Protein AF-A0A4Y8WPI9-F1 (afdb_monomer)

Sequence (288 aa):
MRRSRYISVLCLVLTIGLASCGTSMRSISTVGSGQLTQRQFIQAYKAMTEYPIINAKGAISLYVDYGEKELNLSGIGMRWYLERDKGFEVSVRPLSFMEAGRLSVAQDEVLLVDRMNQMYYHQRGVRRNLGSLVSFVGLDLKMVESAIQHRPFGFVESGASALERMRFTRTEGGYTFKDELRPGGNSITHHFDAGLNLVSTSVVIPGKGEALMTYSDFVTVGERKGMRPIPSTIQMEVKSTGASAKHAMIHFSLERIDTTKAQEVSTTPPSGYNNVTLEDIINILSKL

Solvent-accessible surface area (backbone atoms only — not comparable to full-atom values): 16176 Å² total; per-residue (Å²): 143,87,74,70,70,61,59,60,52,54,56,55,54,55,57,65,65,66,67,76,77,67,81,76,78,69,77,72,80,71,70,61,95,64,84,65,51,67,68,55,45,49,52,56,55,68,65,36,42,71,70,60,30,43,32,26,36,36,28,38,27,40,40,36,38,70,76,88,50,74,48,79,47,73,68,37,28,31,40,40,40,37,35,66,100,52,33,34,34,44,34,39,17,82,45,96,91,45,68,45,30,36,43,24,38,37,87,50,28,42,25,40,37,34,57,79,77,39,32,30,34,77,45,72,50,49,82,78,50,83,68,80,85,44,59,75,46,66,48,52,69,68,54,52,52,26,53,77,63,73,36,54,61,48,101,87,41,59,37,75,66,22,59,73,80,26,52,69,46,81,51,98,68,25,39,36,38,37,43,62,85,41,96,90,43,45,31,36,38,40,35,26,37,72,86,66,46,69,36,33,39,38,39,38,28,76,86,40,20,37,34,42,36,40,40,39,69,69,42,72,86,74,91,66,82,57,54,51,60,44,58,29,29,42,35,41,38,38,37,37,52,66,98,81,38,34,40,39,36,40,36,40,42,53,34,83,71,42,62,78,79,85,77,84,75,67,72,71,81,69,87,94,42,45,81,50,54,73,64,56,52,52,59,52,64,74,68,111

Foldseek 3Di:
DPPPVVVVVVVVVVVVVVVPPDPPPPPFDQPDPPDDDLVRLLVLQVLFDEQQKKKFKWFKWKWKDQPVDIDTDGGFIWIKIDGPPFWIKIFGPNDPVDTQWMWIDGDQKIWIAGPVQLEIAIDHNQ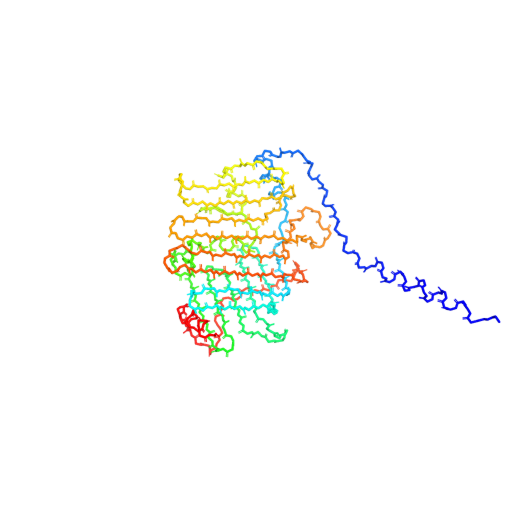VVVLDADCPQQRDGPVNVRLLVVQWDDDPPGIHSVRQVPFDWDADPFGIKTKDAPDVVAWIKIWDAGSVSRGAKIKTHGPQFWIKIKGFDDWDDDDDDPSHHTDGQKIKIWIWTDDPRIMIMMMIHGTHPMDSPDDDDRDSDRDPPGHHDGPVVVVVVSRVD

Mean predicted aligned error: 9.77 Å

Structure (mmCIF, N/CA/C/O backbone):
data_AF-A0A4Y8WPI9-F1
#
_entry.id   AF-A0A4Y8WPI9-F1
#
loop_
_atom_site.group_PDB
_atom_site.id
_atom_site.type_symbol
_atom_site.label_atom_id
_atom_site.label_alt_id
_atom_site.label_comp_id
_atom_site.label_asym_id
_atom_site.label_entity_id
_atom_site.label_seq_id
_atom_site.pdbx_PDB_ins_code
_atom_site.Cartn_x
_atom_site.Cartn_y
_atom_site.Cartn_z
_atom_site.occupancy
_atom_site.B_iso_or_equiv
_atom_site.auth_seq_id
_atom_site.auth_comp_id
_atom_site.auth_asym_id
_atom_site.auth_atom_id
_atom_site.pdbx_PDB_model_num
ATOM 1 N N . MET A 1 1 ? 54.909 -19.978 34.709 1.00 49.06 1 MET A N 1
ATOM 2 C CA . MET A 1 1 ? 54.500 -19.817 33.290 1.00 49.06 1 MET A CA 1
ATOM 3 C C . MET A 1 1 ? 53.452 -20.863 32.897 1.00 49.06 1 MET A C 1
ATOM 5 O O . MET A 1 1 ? 53.835 -21.938 32.467 1.00 49.06 1 MET A O 1
ATOM 9 N N . ARG A 1 2 ? 52.143 -20.614 33.075 1.00 45.47 2 ARG A N 1
ATOM 10 C CA . ARG A 1 2 ? 51.074 -21.481 32.502 1.00 45.47 2 ARG A CA 1
ATOM 11 C C . ARG A 1 2 ? 49.647 -20.890 32.527 1.00 45.47 2 ARG A C 1
ATOM 13 O O . ARG A 1 2 ? 48.694 -21.618 32.295 1.00 45.47 2 ARG A O 1
ATOM 20 N N . ARG A 1 3 ? 49.481 -19.581 32.777 1.00 40.88 3 ARG A N 1
ATOM 21 C CA . ARG A 1 3 ? 48.163 -18.900 32.789 1.00 40.88 3 ARG A CA 1
ATOM 22 C C . ARG A 1 3 ? 47.926 -17.925 31.622 1.00 40.88 3 ARG A C 1
ATOM 24 O O . ARG A 1 3 ? 46.808 -17.472 31.438 1.00 40.88 3 ARG A O 1
ATOM 31 N N . SER A 1 4 ? 48.936 -17.660 30.788 1.00 43.00 4 SER A N 1
ATOM 32 C CA . SER A 1 4 ? 48.848 -16.680 29.687 1.00 43.00 4 SER A CA 1
ATOM 33 C C . SER A 1 4 ? 48.276 -17.245 28.372 1.00 43.00 4 SER A C 1
ATOM 35 O O . SER A 1 4 ? 47.826 -16.475 27.533 1.00 43.00 4 SER A O 1
ATOM 37 N N . ARG A 1 5 ? 48.207 -18.575 28.194 1.00 41.72 5 ARG A N 1
ATOM 38 C CA . ARG A 1 5 ? 47.734 -19.181 26.931 1.00 41.72 5 ARG A CA 1
ATOM 39 C C . ARG A 1 5 ? 46.209 -19.287 26.794 1.00 41.72 5 ARG A C 1
ATOM 41 O O . ARG A 1 5 ? 45.729 -19.374 25.674 1.00 41.72 5 ARG A O 1
ATOM 48 N N . TYR A 1 6 ? 45.449 -19.229 27.889 1.00 43.19 6 TYR A N 1
ATOM 49 C CA . TYR A 1 6 ? 43.980 -19.319 27.829 1.00 43.19 6 TYR A CA 1
ATOM 50 C C . TYR A 1 6 ? 43.310 -17.969 27.539 1.00 43.19 6 TYR A C 1
ATOM 52 O O . TYR A 1 6 ? 42.258 -17.934 26.909 1.00 43.19 6 TYR A O 1
ATOM 60 N N . ILE A 1 7 ? 43.951 -16.857 27.915 1.00 46.34 7 ILE A N 1
ATOM 61 C CA . ILE A 1 7 ? 43.431 -15.503 27.665 1.00 46.34 7 ILE A CA 1
ATOM 62 C C . ILE A 1 7 ? 43.556 -15.137 26.175 1.00 46.34 7 ILE A C 1
ATOM 64 O O . ILE A 1 7 ? 42.630 -14.564 25.610 1.00 46.34 7 ILE A O 1
ATOM 68 N N . SER A 1 8 ? 44.631 -15.555 25.492 1.00 42.94 8 SER A N 1
ATOM 69 C CA . SER A 1 8 ? 44.779 -15.297 24.049 1.00 42.94 8 SER A CA 1
ATOM 70 C C . SER A 1 8 ? 43.842 -16.127 23.164 1.00 42.94 8 SER A C 1
ATOM 72 O O . SER A 1 8 ? 43.461 -15.654 22.099 1.00 42.94 8 SER A O 1
ATOM 74 N N . VAL A 1 9 ? 43.429 -17.328 23.591 1.00 49.00 9 VAL A N 1
ATOM 75 C CA . VAL A 1 9 ? 42.458 -18.143 22.833 1.00 49.00 9 VAL A CA 1
ATOM 76 C C . VAL A 1 9 ? 41.031 -17.620 23.032 1.00 49.00 9 VAL A C 1
ATOM 78 O O . VAL A 1 9 ? 40.260 -17.579 22.077 1.00 49.00 9 VAL A O 1
ATOM 81 N N . LEU A 1 10 ? 40.694 -17.131 24.233 1.00 44.16 10 LEU A N 1
ATOM 82 C CA . LEU A 1 10 ? 39.377 -16.552 24.520 1.00 44.16 10 LEU A CA 1
ATOM 83 C C . LEU A 1 10 ? 39.130 -15.246 23.736 1.00 44.16 10 LEU A C 1
ATOM 85 O O . LEU A 1 10 ? 38.038 -15.051 23.208 1.00 44.16 10 LEU A O 1
ATOM 89 N N . CYS A 1 11 ? 40.151 -14.394 23.577 1.00 47.34 11 CYS A N 1
ATOM 90 C CA . CYS A 1 11 ? 40.046 -13.179 22.759 1.00 47.34 11 CYS A CA 1
ATOM 91 C C . CYS A 1 11 ? 39.943 -13.462 21.249 1.00 47.34 11 CYS A C 1
ATOM 93 O O . CYS A 1 11 ? 39.308 -12.689 20.540 1.00 47.34 11 CYS A O 1
ATOM 95 N N . LEU A 1 12 ? 40.517 -14.566 20.752 1.00 44.22 12 LEU A N 1
ATOM 96 C CA . LEU A 1 12 ? 40.435 -14.942 19.334 1.00 44.22 12 LEU A CA 1
ATOM 97 C C . LEU A 1 12 ? 39.058 -15.530 18.963 1.00 44.22 12 LEU A C 1
ATOM 99 O O . LEU A 1 12 ? 38.574 -15.330 17.855 1.00 44.22 12 LEU A O 1
ATOM 103 N N . VAL A 1 13 ? 38.393 -16.223 19.893 1.00 49.84 13 VAL A N 1
ATOM 104 C CA . VAL A 1 13 ? 37.029 -16.746 19.679 1.00 49.84 13 VAL A CA 1
ATOM 105 C C . VAL A 1 13 ? 35.985 -15.621 19.741 1.00 49.84 13 VAL A C 1
ATOM 107 O O . VAL A 1 13 ? 35.016 -15.639 18.983 1.00 49.84 13 VAL A O 1
ATOM 110 N N . LEU A 1 14 ? 36.209 -14.591 20.568 1.00 40.69 14 LEU A N 1
ATOM 111 C CA . LEU A 1 14 ? 35.324 -13.421 20.648 1.00 40.69 14 LEU A CA 1
ATOM 112 C C . LEU A 1 14 ? 35.401 -12.499 19.419 1.00 40.69 14 LEU A C 1
ATOM 114 O O . LEU A 1 14 ? 34.397 -11.878 19.077 1.00 40.69 14 LEU A O 1
ATOM 118 N N . THR A 1 15 ? 36.532 -12.439 18.708 1.00 46.03 15 THR A N 1
ATOM 119 C CA . THR A 1 15 ? 36.626 -11.667 17.453 1.00 46.03 15 THR A CA 1
ATOM 120 C C . THR A 1 15 ? 35.998 -12.393 16.261 1.00 46.03 15 THR A C 1
ATOM 122 O O . THR A 1 15 ? 35.460 -11.737 15.371 1.00 46.03 15 THR A O 1
ATOM 125 N N . ILE A 1 16 ? 35.963 -13.730 16.265 1.00 46.97 16 ILE A N 1
ATOM 126 C CA . ILE A 1 16 ? 35.280 -14.524 15.226 1.00 46.97 16 ILE A CA 1
ATOM 127 C C . ILE A 1 16 ? 33.746 -14.514 15.429 1.00 46.97 16 ILE A C 1
ATOM 129 O O . ILE A 1 16 ? 32.998 -14.610 14.459 1.00 46.97 16 ILE A O 1
ATOM 133 N N . GLY A 1 17 ? 33.259 -14.296 16.658 1.00 40.12 17 GLY A N 1
ATOM 134 C CA . GLY A 1 17 ? 31.825 -14.169 16.969 1.00 40.12 17 GLY A CA 1
ATOM 135 C C . GLY A 1 17 ? 31.179 -12.814 16.635 1.00 40.12 17 GLY A C 1
ATOM 136 O O . GLY A 1 17 ? 29.958 -12.739 16.540 1.00 40.12 17 GLY A O 1
ATOM 137 N N . LEU A 1 18 ? 31.966 -11.751 16.423 1.00 41.09 18 LEU A N 1
ATOM 138 C CA . LEU A 1 18 ? 31.461 -10.398 16.118 1.00 41.09 18 LEU A CA 1
ATOM 139 C C . LEU A 1 18 ? 31.610 -9.997 14.639 1.00 41.09 18 LEU A C 1
ATOM 141 O O . LEU A 1 18 ? 31.131 -8.940 14.239 1.00 41.09 18 LEU A O 1
ATOM 145 N N . ALA A 1 19 ? 32.199 -10.859 13.805 1.00 36.31 19 ALA A N 1
ATOM 146 C CA . ALA A 1 19 ? 32.249 -10.679 12.351 1.00 36.31 19 ALA A CA 1
ATOM 147 C C . ALA A 1 19 ? 31.013 -11.245 11.612 1.00 36.31 19 ALA A C 1
ATOM 149 O O . ALA A 1 19 ? 30.927 -11.138 10.391 1.00 36.31 19 ALA A O 1
ATOM 150 N N . SER A 1 20 ? 30.035 -11.814 12.330 1.00 35.53 20 SER A N 1
ATOM 151 C CA . SER A 1 20 ? 28.796 -12.371 11.762 1.00 35.53 20 SER A CA 1
ATOM 152 C C . SER A 1 20 ? 27.550 -11.591 12.200 1.00 35.53 20 SER A C 1
ATOM 154 O O . SER A 1 20 ? 26.580 -12.159 12.687 1.00 35.53 20 SER A O 1
ATOM 156 N N . CYS A 1 21 ? 27.579 -10.273 12.023 1.00 38.00 21 CYS A N 1
ATOM 157 C CA . CYS A 1 21 ? 26.379 -9.446 11.860 1.00 38.00 21 CYS A CA 1
ATOM 158 C C . CYS A 1 21 ? 26.709 -8.247 10.957 1.00 38.00 21 CYS A C 1
ATOM 160 O O . CYS A 1 21 ? 26.374 -7.103 11.235 1.00 38.00 21 CYS A O 1
ATOM 162 N N . GLY A 1 22 ? 27.436 -8.513 9.871 1.00 30.62 22 GLY A N 1
ATOM 163 C CA . GLY A 1 22 ? 27.452 -7.632 8.716 1.00 30.62 22 GLY A CA 1
ATOM 164 C C . GLY A 1 22 ? 26.318 -8.077 7.813 1.00 30.62 22 GLY A C 1
ATOM 165 O O . GLY A 1 22 ? 26.441 -9.097 7.137 1.00 30.62 22 GLY A O 1
ATOM 166 N N . THR A 1 23 ? 25.205 -7.350 7.822 1.00 39.12 23 THR A N 1
ATOM 167 C CA . THR A 1 23 ? 24.189 -7.438 6.778 1.00 39.12 23 THR A CA 1
ATOM 168 C C . THR A 1 23 ? 24.914 -7.197 5.463 1.00 39.12 23 THR A C 1
ATOM 170 O O . THR A 1 23 ? 25.250 -6.064 5.122 1.00 39.12 23 THR A O 1
ATOM 173 N N . SER A 1 24 ? 25.252 -8.267 4.744 1.00 31.62 24 SER A N 1
ATOM 174 C CA . SER A 1 24 ? 25.774 -8.128 3.400 1.00 31.62 24 SER A CA 1
ATOM 175 C C . SER A 1 24 ? 24.625 -7.568 2.572 1.00 31.62 24 SER A C 1
ATOM 177 O O . SER A 1 24 ? 23.752 -8.318 2.131 1.00 31.62 24 SER A O 1
ATOM 179 N N . MET A 1 25 ? 24.612 -6.253 2.358 1.00 42.59 25 MET A N 1
ATOM 180 C CA . MET A 1 25 ? 24.023 -5.696 1.152 1.00 42.59 25 MET A CA 1
ATOM 181 C C . MET A 1 25 ? 24.825 -6.290 -0.001 1.00 42.59 25 MET A C 1
ATOM 183 O O . MET A 1 25 ? 25.841 -5.750 -0.433 1.00 42.59 25 MET A O 1
ATOM 187 N N . ARG A 1 26 ? 24.427 -7.489 -0.438 1.00 29.06 26 ARG A N 1
ATOM 188 C CA . ARG A 1 26 ? 24.873 -8.028 -1.712 1.00 29.06 26 ARG A CA 1
ATOM 189 C C . ARG A 1 26 ? 24.361 -7.042 -2.744 1.00 29.06 26 ARG A C 1
ATOM 191 O O . ARG A 1 26 ? 23.152 -6.915 -2.926 1.00 29.06 26 ARG A O 1
ATOM 198 N N . SER A 1 27 ? 25.291 -6.334 -3.374 1.00 28.91 27 SER A N 1
ATOM 199 C CA . SER A 1 27 ? 25.018 -5.605 -4.596 1.00 28.91 27 SER A CA 1
ATOM 200 C C . SER A 1 27 ? 24.322 -6.570 -5.548 1.00 28.91 27 SER A C 1
ATOM 202 O O . SER A 1 27 ? 24.848 -7.624 -5.919 1.00 28.91 27 SER A O 1
ATOM 204 N N . ILE A 1 28 ? 23.074 -6.242 -5.868 1.00 40.31 28 ILE A N 1
ATOM 205 C CA . ILE A 1 28 ? 22.348 -6.905 -6.936 1.00 40.31 28 ILE A CA 1
ATOM 206 C C . ILE A 1 28 ? 23.219 -6.744 -8.175 1.00 40.31 28 ILE A C 1
ATOM 208 O O . ILE A 1 28 ? 23.686 -5.646 -8.483 1.00 40.31 28 ILE A O 1
ATOM 212 N N . SER A 1 29 ? 23.486 -7.869 -8.834 1.00 31.86 29 SER A N 1
ATOM 213 C CA . SER A 1 29 ? 24.147 -7.909 -10.129 1.00 31.86 29 SER A CA 1
ATOM 214 C C . SER A 1 29 ? 23.404 -6.929 -11.019 1.00 31.86 29 SER A C 1
ATOM 216 O O . SER A 1 29 ? 22.227 -7.133 -11.315 1.00 31.86 29 SER A O 1
ATOM 218 N N . THR A 1 30 ? 24.070 -5.837 -11.363 1.00 34.44 30 THR A N 1
ATOM 219 C CA . THR A 1 30 ? 23.557 -4.813 -12.251 1.00 34.44 30 THR A CA 1
ATOM 220 C C . THR A 1 30 ? 23.092 -5.500 -13.530 1.00 34.44 30 THR A C 1
ATOM 222 O O . THR A 1 30 ? 23.896 -5.951 -14.345 1.00 34.44 30 THR A O 1
ATOM 225 N N . VAL A 1 31 ? 21.770 -5.585 -13.721 1.00 45.06 31 VAL A N 1
ATOM 226 C CA . VAL A 1 31 ? 21.223 -5.506 -15.076 1.00 45.06 31 VAL A CA 1
ATOM 227 C C . VAL A 1 31 ? 21.847 -4.230 -15.615 1.00 45.06 31 VAL A C 1
ATOM 229 O O . VAL A 1 31 ? 21.704 -3.184 -14.984 1.00 45.06 31 VAL A O 1
ATOM 232 N N . GLY A 1 32 ? 22.702 -4.373 -16.630 1.00 42.06 32 GLY A N 1
ATOM 233 C CA . GLY A 1 32 ? 23.659 -3.342 -17.011 1.00 42.06 32 GLY A CA 1
ATOM 234 C C . GLY A 1 32 ? 23.021 -1.958 -17.062 1.00 42.06 32 GLY A C 1
ATOM 235 O O . GLY A 1 32 ? 21.856 -1.818 -17.424 1.00 42.06 32 GLY A O 1
ATOM 236 N N . SER A 1 33 ? 23.823 -0.944 -16.750 1.00 43.47 33 SER A N 1
ATOM 237 C CA . SER A 1 33 ? 23.552 0.496 -16.859 1.00 43.47 33 SER A CA 1
ATOM 238 C C . SER A 1 33 ? 23.140 0.976 -18.268 1.00 43.47 33 SER A C 1
ATOM 240 O O . SER A 1 33 ? 23.237 2.157 -18.592 1.00 43.47 33 SER A O 1
ATOM 242 N N . GLY A 1 34 ? 22.676 0.075 -19.133 1.00 56.12 34 GLY A N 1
ATOM 243 C CA . GLY A 1 34 ? 21.971 0.387 -20.355 1.00 56.12 34 GLY A CA 1
ATOM 244 C C . GLY A 1 34 ? 20.575 0.885 -20.016 1.00 56.12 34 GLY A C 1
ATOM 245 O O . GLY A 1 34 ? 19.745 0.161 -19.473 1.00 56.12 34 GLY A O 1
ATOM 246 N N . GLN A 1 35 ? 20.314 2.136 -20.369 1.00 77.31 35 GLN A N 1
ATOM 247 C CA . GLN A 1 35 ? 18.995 2.736 -20.296 1.00 77.31 35 GLN A CA 1
ATOM 248 C C . GLN A 1 35 ? 17.956 1.882 -21.046 1.00 77.31 35 GLN A C 1
ATOM 250 O O . GLN A 1 35 ? 17.892 1.899 -22.278 1.00 77.31 35 GLN A O 1
ATOM 255 N N . LEU A 1 36 ? 17.129 1.135 -20.308 1.00 90.69 36 LEU A N 1
ATOM 256 C CA . LEU A 1 36 ? 16.136 0.235 -20.895 1.00 90.69 36 LEU A CA 1
ATOM 257 C C . LEU A 1 36 ? 15.080 1.032 -21.666 1.00 90.69 36 LEU A C 1
ATOM 259 O O . LEU A 1 36 ? 14.628 2.097 -21.246 1.00 90.69 36 LEU A O 1
ATOM 263 N N . THR A 1 37 ? 14.677 0.559 -22.843 1.00 94.56 37 THR A N 1
ATOM 264 C CA . THR A 1 37 ? 13.415 1.006 -23.464 1.00 94.56 37 THR A CA 1
ATOM 265 C C . THR A 1 37 ? 12.231 0.571 -22.598 1.00 94.56 37 THR A C 1
ATOM 267 O O . THR A 1 37 ? 12.361 -0.363 -21.808 1.00 94.56 37 THR A O 1
ATOM 270 N N . GLN A 1 38 ? 11.058 1.189 -22.773 1.00 95.50 38 GLN A N 1
ATOM 271 C CA . GLN A 1 38 ? 9.845 0.799 -22.040 1.00 95.50 38 GLN A CA 1
ATOM 272 C C . GLN A 1 38 ? 9.571 -0.709 -22.142 1.00 95.50 38 GLN A C 1
ATOM 274 O O . GLN A 1 38 ? 9.332 -1.374 -21.138 1.00 95.50 38 GLN A O 1
ATOM 279 N N . ARG A 1 39 ? 9.679 -1.277 -23.350 1.00 96.31 39 ARG A N 1
ATOM 280 C CA . ARG A 1 39 ? 9.468 -2.712 -23.583 1.00 96.31 39 ARG A CA 1
ATOM 281 C C . ARG A 1 39 ? 10.475 -3.575 -22.821 1.00 96.31 39 ARG A C 1
ATOM 283 O O . ARG A 1 39 ? 10.075 -4.560 -22.209 1.00 96.31 39 ARG A O 1
ATOM 290 N N . GLN A 1 40 ? 11.757 -3.211 -22.848 1.00 95.62 40 GLN A N 1
ATOM 291 C CA . GLN A 1 40 ? 12.801 -3.947 -22.128 1.00 95.62 40 GLN A CA 1
ATOM 292 C C . GLN A 1 40 ? 12.618 -3.845 -20.611 1.00 95.62 40 GLN A C 1
ATOM 294 O O . GLN A 1 40 ? 12.765 -4.852 -19.924 1.00 95.62 40 GLN A O 1
ATOM 299 N N . PHE A 1 41 ? 12.237 -2.668 -20.100 1.00 96.00 41 PHE A N 1
ATOM 300 C CA . PHE A 1 41 ? 11.887 -2.484 -18.692 1.00 96.00 41 PHE A CA 1
ATOM 301 C C . PHE A 1 41 ? 10.761 -3.439 -18.295 1.00 96.00 41 PHE A C 1
ATOM 303 O O . PHE A 1 41 ? 10.916 -4.211 -17.356 1.00 96.00 41 PHE A O 1
ATOM 310 N N . ILE A 1 42 ? 9.643 -3.433 -19.029 1.00 96.81 42 ILE A N 1
ATOM 311 C CA . ILE A 1 42 ? 8.466 -4.247 -18.692 1.00 96.81 42 ILE A CA 1
ATOM 312 C C . ILE A 1 42 ? 8.798 -5.742 -18.767 1.00 96.81 42 ILE A C 1
ATOM 314 O O . ILE A 1 42 ? 8.372 -6.507 -17.904 1.00 96.81 42 ILE A O 1
ATOM 318 N N . GLN A 1 43 ? 9.587 -6.170 -19.756 1.00 96.25 43 GLN A N 1
ATOM 319 C CA . GLN A 1 43 ? 10.047 -7.558 -19.862 1.00 96.25 43 GLN A CA 1
ATOM 320 C C . GLN A 1 43 ? 10.931 -7.963 -18.676 1.00 96.25 43 GLN A C 1
ATOM 322 O O . GLN A 1 43 ? 10.683 -9.002 -18.069 1.00 96.25 43 GLN A O 1
ATOM 327 N N . ALA A 1 44 ? 11.912 -7.136 -18.309 1.00 94.75 44 ALA A N 1
ATOM 328 C CA . ALA A 1 44 ? 12.770 -7.389 -17.155 1.00 94.75 44 ALA A CA 1
ATOM 329 C C . ALA A 1 44 ? 11.972 -7.377 -15.840 1.00 94.75 44 ALA A C 1
ATOM 331 O O . ALA A 1 44 ? 12.159 -8.241 -14.987 1.00 94.75 44 ALA A O 1
ATOM 332 N N . TYR A 1 45 ? 11.014 -6.456 -15.709 1.00 94.62 45 TYR A N 1
ATOM 333 C CA . TYR A 1 45 ? 10.127 -6.370 -14.557 1.00 94.62 45 TYR A CA 1
ATOM 334 C C . TYR A 1 45 ? 9.251 -7.620 -14.408 1.00 94.62 45 TYR A C 1
ATOM 336 O O . TYR A 1 45 ? 9.121 -8.127 -13.296 1.00 94.62 45 TYR A O 1
ATOM 344 N N . LYS A 1 46 ? 8.682 -8.139 -15.508 1.00 94.69 46 LYS A N 1
ATOM 345 C CA . LYS A 1 46 ? 7.887 -9.383 -15.533 1.00 94.69 46 LYS A CA 1
ATOM 346 C C . LYS A 1 46 ? 8.729 -10.639 -15.277 1.00 94.69 46 LYS A C 1
ATOM 348 O O . LYS A 1 46 ? 8.188 -11.632 -14.809 1.00 94.69 46 LYS A O 1
ATOM 353 N N . ALA A 1 47 ? 10.025 -10.607 -15.592 1.00 94.19 47 ALA A N 1
ATOM 354 C CA . ALA A 1 47 ? 10.928 -11.734 -15.367 1.00 94.19 47 ALA A CA 1
ATOM 355 C C . ALA A 1 47 ? 11.296 -11.928 -13.884 1.00 94.19 47 ALA A C 1
ATOM 357 O O . ALA A 1 47 ? 11.723 -13.017 -13.500 1.00 94.19 47 ALA A O 1
ATOM 358 N N . MET A 1 48 ? 11.130 -10.897 -13.045 1.00 92.62 48 MET A N 1
ATOM 359 C CA . MET A 1 48 ? 11.324 -11.031 -11.602 1.00 92.62 48 MET A CA 1
ATOM 360 C C . MET A 1 48 ? 10.180 -11.820 -10.967 1.00 92.62 48 MET A C 1
ATOM 362 O O . MET A 1 48 ? 9.005 -11.502 -11.148 1.00 92.62 48 MET A O 1
ATOM 366 N N . THR A 1 49 ? 10.535 -12.827 -10.174 1.00 92.44 49 THR A N 1
ATOM 367 C CA . THR A 1 49 ? 9.572 -13.662 -9.455 1.00 92.44 49 THR A CA 1
ATOM 368 C C . THR A 1 49 ? 9.134 -12.969 -8.173 1.00 92.44 49 THR A C 1
ATOM 370 O O . THR A 1 49 ? 9.961 -12.548 -7.365 1.00 92.44 49 THR A O 1
ATOM 373 N N . GLU A 1 50 ? 7.829 -12.860 -7.958 1.00 92.38 50 GLU A N 1
ATOM 374 C CA . GLU A 1 50 ? 7.283 -12.316 -6.717 1.00 92.38 50 GLU A CA 1
ATOM 375 C C . GLU A 1 50 ? 7.173 -13.395 -5.643 1.00 92.38 50 GLU A C 1
ATOM 377 O O . GLU A 1 50 ? 6.904 -14.563 -5.929 1.00 92.38 50 GLU A O 1
ATOM 382 N N . TYR A 1 51 ? 7.342 -12.997 -4.384 1.00 93.31 51 TYR A N 1
ATOM 383 C CA . TYR A 1 51 ? 7.016 -13.873 -3.265 1.00 93.31 51 TYR A CA 1
ATOM 384 C C . TYR A 1 51 ? 5.497 -14.054 -3.197 1.00 93.31 51 TYR A C 1
ATOM 386 O O . TYR A 1 51 ? 4.802 -13.039 -3.078 1.00 93.31 51 TYR A O 1
ATOM 394 N N . PRO A 1 52 ? 4.978 -15.297 -3.252 1.00 92.81 52 PRO A N 1
ATOM 395 C CA . PRO A 1 52 ? 3.539 -15.556 -3.195 1.00 92.81 52 PRO A CA 1
ATOM 396 C C . PRO A 1 52 ? 2.945 -15.188 -1.833 1.00 92.81 52 PRO A C 1
ATOM 398 O O . PRO A 1 52 ? 1.783 -14.805 -1.751 1.00 92.81 52 PRO A O 1
ATOM 401 N N . ILE A 1 53 ? 3.749 -15.285 -0.774 1.00 94.31 53 ILE A N 1
ATOM 402 C CA . ILE A 1 53 ? 3.360 -15.009 0.604 1.00 94.31 53 ILE A CA 1
ATOM 403 C C . ILE A 1 53 ? 4.432 -14.132 1.250 1.00 94.31 53 ILE A C 1
ATOM 405 O O . ILE A 1 53 ? 5.627 -14.353 1.046 1.00 94.31 53 ILE A O 1
ATOM 409 N N . ILE A 1 54 ? 4.000 -13.153 2.043 1.00 95.31 54 ILE A N 1
ATOM 410 C CA . ILE A 1 54 ? 4.852 -12.294 2.865 1.00 95.31 54 ILE A CA 1
ATOM 411 C C . ILE A 1 54 ? 4.223 -12.183 4.256 1.00 95.31 54 ILE A C 1
ATOM 413 O O . ILE A 1 54 ? 3.133 -11.645 4.419 1.00 95.31 54 ILE A O 1
ATOM 417 N N . ASN A 1 55 ? 4.935 -12.666 5.266 1.00 95.75 55 ASN A N 1
ATOM 418 C CA . ASN A 1 55 ? 4.655 -12.440 6.678 1.00 95.75 55 ASN A CA 1
ATOM 419 C C . ASN A 1 55 ? 5.708 -11.490 7.230 1.00 95.75 55 ASN A C 1
ATOM 421 O O . ASN A 1 55 ? 6.886 -11.648 6.920 1.00 95.75 55 ASN A O 1
ATOM 425 N N . ALA A 1 56 ? 5.320 -10.574 8.107 1.00 95.62 56 ALA A N 1
ATOM 426 C CA . ALA A 1 56 ? 6.275 -9.777 8.863 1.00 95.62 56 ALA A CA 1
ATOM 427 C C . ALA A 1 56 ? 5.759 -9.479 10.272 1.00 95.62 56 ALA A C 1
ATOM 429 O O . ALA A 1 56 ? 4.555 -9.462 10.546 1.00 95.62 56 ALA A O 1
ATOM 430 N N . LYS A 1 57 ? 6.696 -9.235 11.184 1.00 95.56 57 LYS A N 1
ATOM 431 C CA . LYS A 1 57 ? 6.435 -8.481 12.416 1.00 95.56 57 LYS A CA 1
ATOM 432 C C . LYS A 1 57 ? 6.914 -7.053 12.191 1.00 95.56 57 LYS A C 1
ATOM 434 O O . LYS A 1 57 ? 7.492 -6.770 11.157 1.00 95.56 57 LYS A O 1
ATOM 439 N N . GLY A 1 58 ? 6.697 -6.155 13.135 1.00 95.69 58 GLY A N 1
ATOM 440 C CA . GLY A 1 58 ? 7.321 -4.838 13.068 1.00 95.69 58 GLY A CA 1
ATOM 441 C C . GLY A 1 58 ? 6.487 -3.793 13.765 1.00 95.69 58 GLY A C 1
ATOM 442 O O . GLY A 1 58 ? 5.823 -4.113 14.755 1.00 95.69 58 GLY A O 1
ATOM 443 N N . ALA A 1 59 ? 6.504 -2.577 13.233 1.00 96.38 59 ALA A N 1
ATOM 444 C CA . ALA A 1 59 ? 5.824 -1.439 13.825 1.00 96.38 59 ALA A CA 1
ATOM 445 C C . ALA A 1 59 ? 5.002 -0.644 12.804 1.00 96.38 59 ALA A C 1
ATOM 447 O O . ALA A 1 59 ? 5.407 -0.479 11.655 1.00 96.38 59 ALA A O 1
ATOM 448 N N . ILE A 1 60 ? 3.863 -0.128 13.258 1.00 95.31 60 ILE A N 1
ATOM 449 C CA . ILE A 1 60 ? 3.034 0.831 12.534 1.00 95.31 60 ILE A CA 1
ATOM 450 C C . ILE A 1 60 ? 3.056 2.177 13.263 1.00 95.31 60 ILE A C 1
ATOM 452 O O . ILE A 1 60 ? 2.915 2.240 14.487 1.00 95.31 60 ILE A O 1
ATOM 456 N N . SER A 1 61 ? 3.206 3.251 12.497 1.00 94.69 61 SER A N 1
ATOM 457 C CA . SER A 1 61 ? 2.959 4.618 12.944 1.00 94.69 61 SER A CA 1
ATOM 458 C C . SER A 1 61 ? 1.843 5.227 12.099 1.00 94.69 61 SER A C 1
ATOM 460 O O . SER A 1 61 ? 1.776 5.001 10.893 1.00 94.69 61 SER A O 1
ATOM 462 N N . LEU A 1 62 ? 0.961 5.985 12.736 1.00 91.19 62 LEU A N 1
ATOM 463 C CA . LEU A 1 62 ? -0.174 6.662 12.130 1.00 91.19 62 LEU A CA 1
ATOM 464 C C . LEU A 1 62 ? -0.168 8.116 12.592 1.00 91.19 62 LEU A C 1
ATOM 466 O O . LEU A 1 62 ? -0.189 8.388 13.788 1.00 91.19 62 LEU A O 1
ATOM 470 N N . TYR A 1 63 ? -0.208 9.030 11.639 1.00 89.88 63 TYR A N 1
ATOM 471 C CA . TYR A 1 63 ? -0.498 10.435 11.866 1.00 89.88 63 TYR A CA 1
ATOM 472 C C . TYR A 1 63 ? -1.774 10.794 11.110 1.00 89.88 63 TYR A C 1
ATOM 474 O O . TYR A 1 63 ? -1.905 10.452 9.935 1.00 89.88 63 TYR A O 1
ATOM 482 N N . VAL A 1 64 ? -2.719 11.461 11.766 1.00 85.88 64 VAL A N 1
ATOM 483 C CA . VAL A 1 64 ? -3.909 12.011 11.114 1.00 85.88 64 VAL A CA 1
ATOM 484 C C . VAL A 1 64 ? -4.198 13.395 11.663 1.00 85.88 64 VAL A C 1
ATOM 486 O O . VAL A 1 64 ? -4.411 13.554 12.859 1.00 85.88 64 VAL A O 1
ATOM 489 N N . ASP A 1 65 ? -4.259 14.371 10.773 1.00 84.81 65 ASP A N 1
ATOM 490 C CA . ASP A 1 65 ? -4.692 15.734 11.027 1.00 84.81 65 ASP A CA 1
ATOM 491 C C . ASP A 1 65 ? -6.113 15.932 10.480 1.00 84.81 65 ASP A C 1
ATOM 493 O O . ASP A 1 65 ? -6.378 15.804 9.275 1.00 84.81 65 ASP A O 1
ATOM 497 N N . TYR A 1 66 ? -7.036 16.223 11.397 1.00 71.81 66 TYR A N 1
ATOM 498 C CA . TYR A 1 66 ? -8.436 16.534 11.120 1.00 71.81 66 TYR A CA 1
ATOM 499 C C . TYR A 1 66 ? -8.728 18.047 11.149 1.00 71.81 66 TYR A C 1
ATOM 501 O O . TYR A 1 66 ? -9.895 18.439 11.192 1.00 71.81 66 TYR A O 1
ATOM 509 N N . GLY A 1 67 ? -7.702 18.898 11.145 1.00 72.62 67 GLY A N 1
ATOM 510 C CA . GLY A 1 67 ? -7.778 20.358 11.204 1.00 72.62 67 GLY A CA 1
ATOM 511 C C . GLY A 1 67 ? -7.877 20.897 12.631 1.00 72.62 67 GLY A C 1
ATOM 512 O O . GLY A 1 67 ? -7.098 21.759 13.023 1.00 72.62 67 GLY A O 1
ATOM 513 N N . GLU A 1 68 ? -8.820 20.387 13.429 1.00 71.94 68 GLU A N 1
ATOM 514 C CA . GLU A 1 68 ? -8.989 20.806 14.835 1.00 71.94 68 GLU A CA 1
ATOM 515 C C . GLU A 1 68 ? -8.233 19.916 15.832 1.00 71.94 68 GLU A C 1
ATOM 517 O O . GLU A 1 68 ? -8.046 20.291 16.991 1.00 71.94 68 GLU A O 1
ATOM 522 N N . LYS A 1 69 ? -7.825 18.719 15.399 1.00 73.44 69 LYS A N 1
ATOM 523 C CA . LYS A 1 69 ? -7.146 17.719 16.222 1.00 73.44 69 LYS A CA 1
ATOM 524 C C . LYS A 1 69 ? -6.167 16.907 15.395 1.00 73.44 69 LYS A C 1
ATOM 526 O O . LYS A 1 69 ? -6.457 16.554 14.251 1.00 73.44 69 LYS A O 1
ATOM 531 N N . GLU A 1 70 ? -5.079 16.518 16.046 1.00 82.81 70 GLU A N 1
ATOM 532 C CA . GLU A 1 70 ? -4.091 15.597 15.505 1.00 82.81 70 GLU A CA 1
ATOM 533 C C . GLU A 1 70 ? -4.077 14.302 16.318 1.00 82.81 70 GLU A C 1
ATOM 535 O O . GLU A 1 70 ? -3.988 14.319 17.545 1.00 82.81 70 GLU A O 1
ATOM 540 N N . LEU A 1 71 ? -4.127 13.171 15.622 1.00 82.56 71 LEU A N 1
ATOM 541 C CA . LEU A 1 71 ? -3.836 11.855 16.168 1.00 82.56 71 LEU A CA 1
ATOM 542 C C . LEU A 1 71 ? -2.419 11.475 15.745 1.00 82.56 71 LEU A C 1
ATOM 544 O O . LEU A 1 71 ? -2.132 11.406 14.552 1.00 82.56 71 LEU A O 1
ATOM 548 N N . ASN A 1 72 ? -1.549 11.177 16.707 1.00 87.81 72 ASN A N 1
ATOM 549 C CA . ASN A 1 72 ? -0.201 10.690 16.433 1.00 87.81 72 ASN A CA 1
ATOM 550 C C . ASN A 1 72 ? 0.082 9.430 17.254 1.00 87.81 72 ASN A C 1
ATOM 552 O O . ASN A 1 72 ? 0.230 9.470 18.474 1.00 87.81 72 ASN A O 1
ATOM 556 N N . LEU A 1 73 ? 0.143 8.299 16.563 1.00 86.50 73 LEU A N 1
ATOM 557 C CA . LEU A 1 73 ? 0.504 6.998 17.096 1.00 86.50 73 LEU A CA 1
ATOM 558 C C . LEU A 1 73 ? 1.832 6.593 16.471 1.00 86.50 73 LEU A C 1
ATOM 560 O O . LEU A 1 73 ? 1.955 6.558 15.251 1.00 86.50 73 LEU A O 1
ATOM 564 N N . SER A 1 74 ? 2.826 6.249 17.283 1.00 90.56 74 SER A N 1
ATOM 565 C CA . SER A 1 74 ? 4.145 5.890 16.764 1.00 90.56 74 SER A CA 1
ATOM 566 C C . SER A 1 74 ? 4.630 4.564 17.318 1.00 90.56 74 SER A C 1
ATOM 568 O O . SER A 1 74 ? 4.528 4.305 18.517 1.00 90.56 74 SER A O 1
ATOM 570 N N . GLY A 1 75 ? 5.177 3.730 16.434 1.00 91.19 75 GLY A N 1
ATOM 571 C CA . GLY A 1 75 ? 5.917 2.537 16.821 1.00 91.19 75 GLY A CA 1
ATOM 572 C C . GLY A 1 75 ? 5.062 1.427 17.435 1.00 91.19 75 GLY A C 1
ATOM 573 O O . GLY A 1 75 ? 5.583 0.620 18.205 1.00 91.19 75 GLY A O 1
ATOM 574 N N . ILE A 1 76 ? 3.759 1.367 17.138 1.00 93.00 76 ILE A N 1
ATOM 575 C CA . ILE A 1 76 ? 2.890 0.333 17.706 1.00 93.00 76 ILE A CA 1
ATOM 576 C C . ILE A 1 76 ? 3.240 -1.007 17.063 1.00 93.00 76 ILE A C 1
ATOM 578 O O . ILE A 1 76 ? 3.266 -1.127 15.841 1.00 93.00 76 ILE A O 1
ATOM 582 N N . GLY A 1 77 ? 3.483 -2.035 17.879 1.00 95.31 77 GLY A N 1
ATOM 583 C CA . GLY A 1 77 ? 3.782 -3.375 17.378 1.00 95.31 77 GLY A CA 1
ATOM 584 C C . GLY A 1 77 ? 2.697 -3.890 16.428 1.00 95.31 77 GLY A C 1
ATOM 585 O O . GLY A 1 77 ? 1.507 -3.682 16.661 1.00 95.31 77 GLY A O 1
ATOM 586 N N . MET A 1 78 ? 3.092 -4.586 15.363 1.00 95.31 78 MET A N 1
ATOM 587 C CA . MET A 1 78 ? 2.159 -5.141 14.382 1.00 95.31 78 MET A CA 1
ATOM 588 C C . MET A 1 78 ? 2.555 -6.534 13.882 1.00 95.31 78 MET A C 1
ATOM 590 O O . MET A 1 78 ? 3.702 -6.980 14.005 1.00 95.31 78 MET A O 1
ATOM 594 N N . ARG A 1 79 ? 1.580 -7.223 13.283 1.00 94.94 79 ARG A N 1
ATOM 595 C CA . ARG A 1 79 ? 1.795 -8.365 12.389 1.00 94.94 79 ARG A CA 1
ATOM 596 C C . ARG A 1 79 ? 1.202 -8.055 11.027 1.00 94.94 79 ARG A C 1
ATOM 598 O O . ARG A 1 79 ? 0.071 -7.589 10.944 1.00 94.94 79 ARG A O 1
ATOM 605 N N . TRP A 1 80 ? 1.970 -8.361 9.997 1.00 94.94 80 TRP A N 1
ATOM 606 C CA . TRP A 1 80 ? 1.604 -8.186 8.606 1.00 94.94 80 TRP A CA 1
ATOM 607 C C . TRP A 1 80 ? 1.534 -9.546 7.930 1.00 94.94 80 TRP A C 1
ATOM 609 O O . TRP A 1 80 ? 2.450 -10.360 8.073 1.00 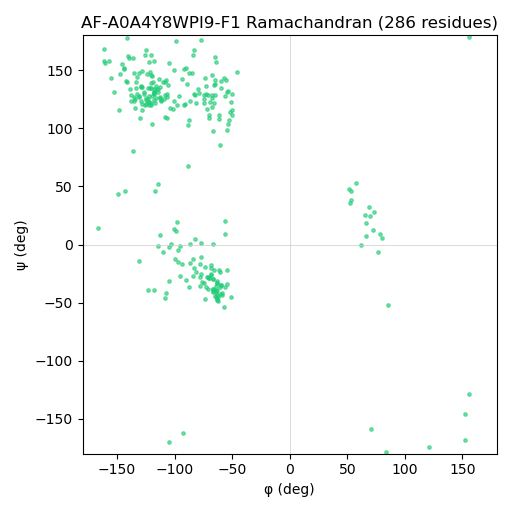94.94 80 TRP A O 1
ATOM 619 N N . TYR A 1 81 ? 0.476 -9.765 7.165 1.00 95.62 81 TYR A N 1
ATOM 620 C CA . TYR A 1 81 ? 0.351 -10.897 6.269 1.00 95.62 81 TYR A CA 1
ATOM 621 C C . TYR A 1 81 ? -0.149 -10.434 4.910 1.00 95.62 81 TYR A C 1
ATOM 623 O O . TYR A 1 81 ? -1.093 -9.659 4.817 1.00 95.62 81 TYR A O 1
ATOM 631 N N . LEU A 1 82 ? 0.471 -10.933 3.854 1.00 94.88 82 LEU A N 1
ATOM 632 C CA . LEU A 1 82 ? 0.062 -10.700 2.483 1.00 94.88 82 LEU A CA 1
ATOM 633 C C . LEU A 1 82 ? 0.176 -12.009 1.710 1.00 94.88 82 LEU A C 1
ATOM 635 O O . LEU A 1 82 ? 1.237 -12.632 1.687 1.00 94.88 82 LEU A O 1
ATOM 639 N N . GLU A 1 83 ? -0.898 -12.370 1.021 1.00 93.62 83 GLU A N 1
ATOM 640 C CA . GLU A 1 83 ? -0.902 -13.416 0.009 1.00 93.62 83 GLU A CA 1
ATOM 641 C C . GLU A 1 83 ? -1.253 -12.799 -1.344 1.00 93.62 83 GLU A C 1
ATOM 643 O O . GLU A 1 83 ? -2.302 -12.167 -1.517 1.00 93.62 83 GLU A O 1
ATOM 648 N N . ARG A 1 84 ? -0.341 -12.957 -2.308 1.00 90.56 84 ARG A N 1
ATOM 649 C CA . ARG A 1 84 ? -0.447 -12.345 -3.636 1.00 90.56 84 ARG A CA 1
ATOM 650 C C . ARG A 1 84 ? -1.771 -12.700 -4.284 1.00 90.56 84 ARG A C 1
ATOM 652 O O . ARG A 1 84 ? -2.159 -13.864 -4.309 1.00 90.56 84 ARG A O 1
ATOM 659 N N . ASP A 1 85 ? -2.446 -11.674 -4.795 1.00 87.31 85 ASP A N 1
ATOM 660 C CA . ASP A 1 85 ? -3.723 -11.793 -5.503 1.00 87.31 85 ASP A CA 1
ATOM 661 C C . ASP A 1 85 ? -4.896 -12.358 -4.672 1.00 87.31 85 ASP A C 1
ATOM 663 O O . ASP A 1 85 ? -6.013 -12.429 -5.185 1.00 87.31 85 ASP A O 1
ATOM 667 N N . LYS A 1 86 ? -4.687 -12.701 -3.391 1.00 89.88 86 LYS A N 1
ATOM 668 C CA . LYS A 1 86 ? -5.737 -13.213 -2.496 1.00 89.88 86 LYS A CA 1
ATOM 669 C C . LYS A 1 86 ? -6.172 -12.211 -1.435 1.00 89.88 86 LYS A C 1
ATOM 671 O O . LYS A 1 86 ? -7.370 -12.100 -1.180 1.00 89.88 86 LYS A O 1
ATOM 676 N N . GLY A 1 87 ? -5.231 -11.489 -0.831 1.00 90.50 87 GLY A N 1
ATOM 677 C CA . GLY A 1 87 ? -5.556 -10.511 0.202 1.00 90.50 87 GLY A CA 1
ATOM 678 C C . GLY A 1 87 ? -4.415 -10.211 1.162 1.00 90.50 87 GLY A C 1
ATOM 679 O O . GLY A 1 87 ? -3.337 -10.800 1.085 1.00 90.50 87 GLY A O 1
ATOM 680 N N . PHE A 1 88 ? -4.669 -9.296 2.090 1.00 92.75 88 PHE A N 1
ATOM 681 C CA . PHE A 1 88 ? -3.727 -8.933 3.141 1.00 92.75 88 PHE A CA 1
ATOM 682 C C . PHE A 1 88 ? -4.424 -8.726 4.484 1.00 92.75 88 PHE A C 1
ATOM 684 O O . PHE A 1 88 ? -5.630 -8.490 4.566 1.00 92.75 88 PHE A O 1
ATOM 691 N N . GLU A 1 89 ? -3.632 -8.800 5.543 1.00 94.31 89 GLU A N 1
ATOM 692 C CA . GLU A 1 89 ? -4.043 -8.553 6.911 1.00 94.31 89 GLU A CA 1
ATOM 693 C C . GLU A 1 89 ? -2.970 -7.746 7.643 1.00 94.31 89 GLU A C 1
ATOM 695 O O . GLU A 1 89 ? -1.781 -8.074 7.602 1.00 94.31 89 GLU A O 1
ATOM 700 N N . VAL A 1 90 ? -3.401 -6.711 8.357 1.00 94.19 90 VAL A N 1
ATOM 701 C CA . VAL A 1 90 ? -2.568 -5.960 9.296 1.00 94.19 90 VAL A CA 1
ATOM 702 C C . VAL A 1 90 ? -3.220 -6.019 10.664 1.00 94.19 90 VAL A C 1
ATOM 704 O O . VAL A 1 90 ? -4.344 -5.564 10.860 1.00 94.19 90 VAL A O 1
ATOM 707 N N . SER A 1 91 ? -2.503 -6.572 11.631 1.00 94.12 91 SER A N 1
ATOM 708 C CA . SER A 1 91 ? -2.941 -6.677 13.016 1.00 94.12 91 SER A CA 1
ATOM 709 C C . SER A 1 91 ? -2.094 -5.779 13.908 1.00 94.12 91 SER A C 1
ATOM 711 O O . SER A 1 91 ? -0.873 -5.929 13.963 1.00 94.12 91 SER A O 1
ATOM 713 N N . VAL A 1 92 ? -2.752 -4.890 14.651 1.00 93.56 92 VAL A N 1
ATOM 714 C CA . VAL A 1 92 ? -2.133 -3.998 15.634 1.00 93.56 92 VAL A CA 1
ATOM 715 C C . VAL A 1 92 ? -2.045 -4.718 16.978 1.00 93.56 92 VAL A C 1
ATOM 717 O O . VAL A 1 92 ? -3.042 -5.200 17.522 1.00 93.56 92 VAL A O 1
ATOM 720 N N . ARG A 1 93 ? -0.829 -4.811 17.513 1.00 93.19 93 ARG A N 1
ATOM 721 C CA . ARG A 1 93 ? -0.467 -5.573 18.712 1.00 93.19 93 ARG A CA 1
ATOM 722 C C . ARG A 1 93 ? 0.460 -4.750 19.616 1.00 93.19 93 ARG A C 1
ATOM 724 O O . ARG A 1 93 ? 1.670 -4.987 19.607 1.00 93.19 93 ARG A O 1
ATOM 731 N N . PRO A 1 94 ? -0.085 -3.814 20.422 1.00 86.56 94 PRO A N 1
ATOM 732 C CA . PRO A 1 94 ? 0.712 -2.992 21.337 1.00 86.56 94 PRO A CA 1
ATOM 733 C C . PRO A 1 94 ? 1.576 -3.838 22.281 1.00 86.56 94 PRO A C 1
ATOM 735 O O . PRO A 1 94 ? 2.706 -3.482 22.594 1.00 86.56 94 PRO A O 1
ATOM 738 N N . LEU A 1 95 ? 1.059 -5.007 22.676 1.00 84.25 95 LEU A N 1
ATOM 739 C CA . LEU A 1 95 ? 1.800 -6.057 23.363 1.00 84.25 95 LEU A CA 1
ATOM 740 C C . LEU A 1 95 ? 1.837 -7.293 22.462 1.00 84.25 95 LEU A C 1
ATOM 742 O O . LEU A 1 95 ? 0.818 -7.686 21.902 1.00 84.25 95 LEU A O 1
ATOM 746 N N . SER A 1 96 ? 2.989 -7.960 22.346 1.00 74.88 96 SER A N 1
ATOM 747 C CA . SER A 1 96 ? 3.201 -9.065 21.385 1.00 74.88 96 SER A CA 1
ATOM 748 C C . SER A 1 96 ? 2.189 -10.226 21.469 1.00 74.88 96 SER A C 1
ATOM 750 O O . SER A 1 96 ? 2.026 -10.972 20.494 1.00 74.88 96 SER A O 1
ATOM 752 N N . PHE A 1 97 ? 1.524 -10.394 22.615 1.00 77.50 97 PHE A N 1
ATOM 753 C CA . PHE A 1 97 ? 0.519 -11.428 22.878 1.00 77.50 97 PHE A CA 1
ATOM 754 C C . PHE A 1 97 ? -0.935 -10.939 22.748 1.00 77.50 97 PHE A C 1
ATOM 756 O O . PHE A 1 97 ? -1.836 -11.770 22.686 1.00 77.50 97 PHE A O 1
ATOM 763 N N . MET A 1 98 ? -1.177 -9.628 22.663 1.00 86.00 98 MET A N 1
ATOM 764 C CA . MET A 1 98 ? -2.515 -9.035 22.633 1.00 86.00 98 MET A CA 1
ATOM 765 C C . MET A 1 98 ? -2.756 -8.325 21.302 1.00 86.00 98 MET A C 1
ATOM 767 O O . MET A 1 98 ? -1.976 -7.476 20.884 1.00 86.00 98 MET A O 1
ATOM 771 N N . GLU A 1 99 ? -3.841 -8.685 20.625 1.00 90.94 99 GLU A N 1
ATOM 772 C CA . GLU A 1 99 ? -4.318 -7.981 19.434 1.00 90.94 99 GLU A CA 1
ATOM 773 C C . GLU A 1 99 ? -5.313 -6.909 19.868 1.00 90.94 99 GLU A C 1
ATOM 775 O O . GLU A 1 99 ? -6.318 -7.237 20.489 1.00 90.94 99 GLU A O 1
ATOM 780 N N . ALA A 1 100 ? -5.013 -5.647 19.566 1.00 91.25 100 ALA A N 1
ATOM 781 C CA . ALA A 1 100 ? -5.911 -4.528 19.839 1.00 91.25 100 ALA A CA 1
ATOM 782 C C . ALA A 1 100 ? -6.889 -4.317 18.678 1.00 91.25 100 ALA A C 1
ATOM 784 O O . ALA A 1 100 ? -8.066 -4.044 18.890 1.00 91.25 100 ALA A O 1
ATOM 785 N N . GLY A 1 101 ? -6.420 -4.517 17.446 1.00 91.88 101 GLY A N 1
ATOM 786 C CA . GLY A 1 101 ? -7.252 -4.391 16.259 1.00 91.88 101 GLY A CA 1
ATOM 787 C C . GLY A 1 101 ? -6.649 -5.082 15.047 1.00 91.88 101 GLY A C 1
ATOM 788 O O . GLY A 1 101 ? -5.491 -5.516 15.062 1.00 91.88 101 GLY A O 1
ATOM 789 N N . ARG A 1 102 ? -7.458 -5.218 14.000 1.00 93.75 102 ARG A N 1
ATOM 790 C CA . ARG A 1 102 ? -7.087 -5.925 12.777 1.00 93.75 102 ARG A CA 1
ATOM 791 C C . ARG A 1 102 ? -7.850 -5.399 11.573 1.00 93.75 102 ARG A C 1
ATOM 793 O O . ARG A 1 102 ? -9.070 -5.319 11.620 1.00 93.75 102 ARG A O 1
ATOM 800 N N . LEU A 1 103 ? -7.129 -5.114 10.498 1.00 92.75 103 LEU A N 1
ATOM 801 C CA . LEU A 1 103 ? -7.675 -4.860 9.171 1.00 92.75 103 LEU A CA 1
ATOM 802 C C . LEU A 1 103 ? -7.390 -6.072 8.283 1.00 92.75 103 LEU A C 1
ATOM 804 O O . LEU A 1 103 ? -6.232 -6.459 8.146 1.00 92.75 103 LEU A O 1
ATOM 808 N N . SER A 1 104 ? -8.424 -6.619 7.656 1.00 93.00 104 SER A N 1
ATOM 809 C CA . SER A 1 104 ? -8.338 -7.731 6.710 1.00 93.00 104 SER A CA 1
ATOM 810 C C . SER A 1 104 ? -9.031 -7.336 5.407 1.00 93.00 104 SER A C 1
ATOM 812 O O . SER A 1 104 ? -10.163 -6.850 5.424 1.00 93.00 104 SER A O 1
ATOM 814 N N . VAL A 1 105 ? -8.359 -7.559 4.280 1.00 90.31 105 VAL A N 1
ATOM 815 C CA . VAL A 1 105 ? -8.901 -7.331 2.935 1.00 90.31 105 VAL A CA 1
ATOM 816 C C . VAL A 1 105 ? -8.688 -8.589 2.112 1.00 90.31 105 VAL A C 1
ATOM 818 O O . VAL A 1 105 ? -7.547 -8.978 1.864 1.00 90.31 105 VAL A O 1
ATOM 821 N N . ALA A 1 106 ? -9.776 -9.236 1.706 1.00 90.50 106 ALA A N 1
ATOM 822 C CA . ALA A 1 106 ? -9.751 -10.423 0.857 1.00 90.50 106 ALA A CA 1
ATOM 823 C C . ALA A 1 106 ? -11.120 -10.638 0.207 1.00 90.50 106 ALA A C 1
ATOM 825 O O . ALA A 1 106 ? -12.131 -10.170 0.718 1.00 90.50 106 ALA A O 1
ATOM 826 N N . GLN A 1 107 ? -11.158 -11.373 -0.908 1.00 85.62 107 GLN A N 1
ATOM 827 C CA . GLN A 1 107 ? -12.406 -11.837 -1.538 1.00 85.62 107 GLN A CA 1
ATOM 828 C C . GLN A 1 107 ? -13.453 -10.736 -1.819 1.00 85.62 107 GLN A C 1
ATOM 830 O O . GLN A 1 107 ? -14.650 -10.992 -1.736 1.0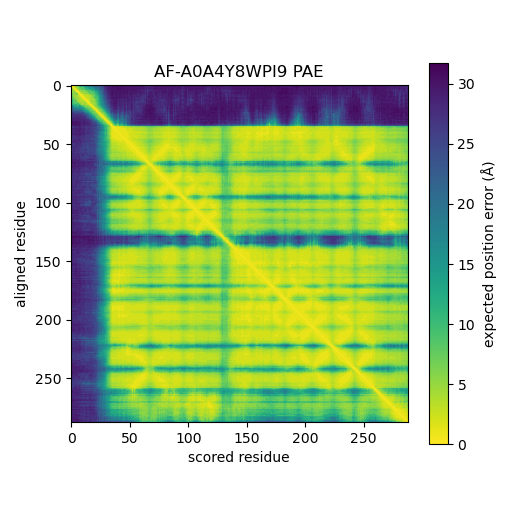0 85.62 107 GLN A O 1
ATOM 835 N N . ASP A 1 108 ? -13.024 -9.525 -2.191 1.0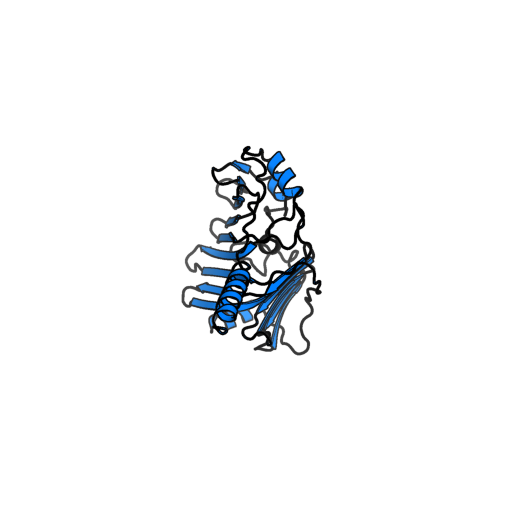0 83.81 108 ASP A N 1
ATOM 836 C CA . ASP A 1 108 ? -13.923 -8.371 -2.399 1.00 83.81 108 ASP A CA 1
ATOM 837 C C . ASP A 1 108 ? -14.625 -7.878 -1.112 1.00 83.81 108 ASP A C 1
ATOM 839 O O . ASP A 1 108 ? -15.702 -7.272 -1.145 1.00 83.81 108 ASP A O 1
ATOM 843 N N . GLU A 1 109 ? -14.002 -8.129 0.040 1.00 87.94 109 GLU A N 1
ATOM 844 C CA . GLU A 1 109 ? -14.473 -7.718 1.355 1.00 87.94 109 GLU A CA 1
ATOM 845 C C . GLU A 1 109 ? -13.386 -6.984 2.145 1.00 87.94 109 GLU A C 1
ATOM 847 O O . GLU A 1 109 ? -12.190 -7.258 2.020 1.00 87.94 109 GLU A O 1
ATOM 852 N N . VAL A 1 110 ? -13.829 -6.066 3.001 1.00 88.94 110 VAL A N 1
ATOM 853 C CA . VAL A 1 110 ? -12.997 -5.382 3.993 1.00 88.94 110 VAL A CA 1
ATOM 854 C C . VAL A 1 110 ? -13.605 -5.631 5.364 1.00 88.94 110 VAL A C 1
ATOM 856 O O . VAL A 1 110 ? -14.779 -5.333 5.587 1.00 88.94 110 VAL A O 1
ATOM 859 N N . LEU A 1 111 ? -12.803 -6.162 6.282 1.00 91.88 111 LEU A N 1
ATOM 860 C CA . LEU A 1 111 ? -13.156 -6.348 7.683 1.00 91.88 111 LEU A CA 1
ATOM 861 C C . LEU A 1 111 ? -12.171 -5.563 8.551 1.00 91.88 111 LEU A C 1
ATOM 863 O O . LEU A 1 111 ? -10.973 -5.833 8.543 1.00 91.88 111 LEU A O 1
ATOM 867 N N . LEU A 1 112 ? -12.686 -4.625 9.336 1.00 91.88 112 LEU A N 1
ATOM 868 C CA . LEU A 1 112 ? -11.953 -3.950 10.398 1.00 91.88 112 LEU A CA 1
ATOM 869 C C . LEU A 1 112 ? -12.507 -4.435 11.736 1.00 91.88 112 LEU A C 1
ATOM 871 O O . LEU A 1 112 ? -13.708 -4.371 11.965 1.00 91.88 112 LEU A O 1
ATOM 875 N N . VAL A 1 113 ? -11.645 -4.937 12.609 1.00 92.38 113 VAL A N 1
ATOM 876 C CA . VAL A 1 113 ? -11.994 -5.428 13.944 1.00 92.38 113 VAL A CA 1
ATOM 877 C C . VAL A 1 113 ? -11.274 -4.584 14.981 1.00 92.38 113 VAL A C 1
ATOM 879 O O . VAL A 1 113 ? -10.051 -4.453 14.931 1.00 92.38 113 VAL A O 1
ATOM 882 N N . ASP A 1 114 ? -12.022 -4.087 15.955 1.00 90.62 114 ASP A N 1
ATOM 883 C CA . ASP A 1 114 ? -11.518 -3.499 17.188 1.00 90.62 114 ASP A CA 1
ATOM 884 C C . ASP A 1 114 ? -11.817 -4.464 18.338 1.00 90.62 114 ASP A C 1
ATOM 886 O O . ASP A 1 114 ? -12.968 -4.683 18.726 1.00 90.62 114 ASP A O 1
ATOM 890 N N . ARG A 1 115 ? -10.765 -5.082 18.876 1.00 90.88 115 ARG A N 1
ATOM 891 C CA . ARG A 1 115 ? -10.891 -6.036 19.982 1.00 90.88 115 ARG A CA 1
ATOM 892 C C . ARG A 1 115 ? -11.001 -5.364 21.337 1.00 90.88 115 ARG A C 1
ATOM 894 O O . ARG A 1 115 ? -11.532 -5.986 22.252 1.00 90.88 115 ARG A O 1
ATOM 901 N N . MET A 1 116 ? -10.516 -4.133 21.464 1.00 87.88 116 MET A N 1
ATOM 902 C CA . MET A 1 116 ? -10.576 -3.381 22.714 1.00 87.88 116 MET A CA 1
ATOM 903 C C . MET A 1 116 ? -12.009 -2.955 23.019 1.00 87.88 116 MET A C 1
ATOM 905 O O . MET A 1 116 ? -12.439 -3.031 24.165 1.00 87.88 116 MET A O 1
ATOM 909 N N . ASN A 1 117 ? -12.756 -2.585 21.980 1.00 89.12 117 ASN A N 1
ATOM 910 C CA . ASN A 1 117 ? -14.146 -2.148 22.093 1.00 89.12 117 ASN A CA 1
ATOM 911 C C . ASN A 1 117 ? -15.168 -3.217 21.666 1.00 89.12 117 ASN A C 1
ATOM 913 O O . ASN A 1 117 ? -16.369 -2.966 21.712 1.00 89.12 117 ASN A O 1
ATOM 917 N N . GLN A 1 118 ? -14.711 -4.406 21.254 1.00 92.50 118 GLN A N 1
ATOM 918 C CA . GLN A 1 118 ? -15.554 -5.496 20.739 1.00 92.50 118 GLN A CA 1
ATOM 919 C C . GLN A 1 118 ? -16.471 -5.049 19.590 1.00 92.50 118 GLN A C 1
ATOM 921 O O . GLN A 1 118 ? -17.663 -5.357 19.558 1.00 92.50 118 GLN A O 1
ATOM 926 N N . MET A 1 119 ? -15.907 -4.317 18.632 1.00 93.50 119 MET A N 1
ATOM 927 C CA . MET A 1 119 ? -16.630 -3.815 17.463 1.00 93.50 119 MET A CA 1
ATOM 928 C C . MET A 1 119 ? -15.988 -4.310 16.176 1.00 93.50 119 MET A C 1
ATOM 930 O O . MET A 1 119 ? -14.801 -4.642 16.132 1.00 93.50 119 MET A O 1
ATOM 934 N N . TYR A 1 120 ? -16.768 -4.346 15.106 1.00 93.94 120 TYR A N 1
ATOM 935 C CA . TYR A 1 120 ? -16.248 -4.568 13.770 1.00 93.94 120 TYR A CA 1
ATOM 936 C C . TYR A 1 120 ? -17.015 -3.755 12.735 1.00 93.94 120 TYR A C 1
ATOM 938 O O . TYR A 1 120 ? -18.204 -3.504 12.880 1.00 93.94 120 TYR A O 1
ATOM 946 N N . TYR A 1 121 ? -16.328 -3.399 11.661 1.00 90.50 121 TYR A N 1
ATOM 947 C CA . TYR A 1 121 ? -16.928 -2.932 10.424 1.00 90.50 121 TYR A CA 1
ATOM 948 C C . TYR A 1 121 ? -16.667 -3.982 9.349 1.00 90.50 121 TYR A C 1
ATOM 950 O O . TYR A 1 121 ? -15.519 -4.378 9.136 1.00 90.50 121 TYR A O 1
ATOM 958 N N . HIS A 1 122 ? -17.719 -4.439 8.671 1.00 91.69 122 HIS A N 1
ATOM 959 C CA . HIS A 1 122 ? -17.608 -5.401 7.574 1.00 91.69 122 HIS A CA 1
ATOM 960 C C . HIS A 1 122 ? -18.337 -4.887 6.345 1.00 91.69 122 HIS A C 1
ATOM 962 O O . HIS A 1 122 ? -19.550 -4.686 6.364 1.00 91.69 122 HIS A O 1
ATOM 968 N N . GLN A 1 123 ? -17.598 -4.738 5.254 1.00 86.12 123 GLN A N 1
ATOM 969 C CA . GLN A 1 123 ? -18.157 -4.402 3.957 1.00 86.12 123 GLN A CA 1
ATOM 970 C C . GLN A 1 123 ? -17.885 -5.520 2.971 1.00 86.12 123 GLN A C 1
ATOM 972 O O . GLN A 1 123 ? -16.740 -5.927 2.776 1.00 86.12 123 GLN A O 1
ATOM 977 N N . ARG A 1 124 ? -18.941 -5.947 2.284 1.00 86.94 124 ARG A N 1
ATOM 978 C CA . ARG A 1 124 ? -18.859 -6.875 1.158 1.00 86.94 124 ARG A CA 1
ATOM 979 C C . ARG A 1 124 ? -19.053 -6.145 -0.162 1.00 86.94 124 ARG A C 1
ATOM 981 O O . ARG A 1 124 ? -19.709 -5.100 -0.223 1.00 86.94 124 ARG A O 1
ATOM 988 N N . GLY A 1 125 ? -18.533 -6.729 -1.235 1.00 81.44 125 GLY A N 1
ATOM 989 C CA . GLY A 1 125 ? -18.747 -6.211 -2.580 1.00 81.44 125 GLY A CA 1
ATOM 990 C C . GLY A 1 125 ? -18.047 -4.876 -2.824 1.00 81.44 125 GLY A C 1
ATOM 991 O O . GLY A 1 125 ? -18.607 -4.033 -3.524 1.00 81.44 125 GLY A O 1
ATOM 992 N N . VAL A 1 126 ? -16.893 -4.629 -2.197 1.00 74.25 126 VAL A N 1
ATOM 993 C CA . VAL A 1 126 ? -16.255 -3.300 -2.166 1.00 74.25 126 VAL A CA 1
ATOM 994 C C . VAL A 1 126 ? -15.902 -2.797 -3.567 1.00 74.25 126 VAL A C 1
ATOM 996 O O . VAL A 1 126 ? -16.085 -1.622 -3.868 1.00 74.25 126 VAL A O 1
ATOM 999 N N . ARG A 1 127 ? -15.482 -3.686 -4.469 1.00 71.25 127 ARG A N 1
ATOM 1000 C CA . ARG A 1 127 ? -15.172 -3.374 -5.871 1.00 71.25 127 ARG A CA 1
ATOM 1001 C C . ARG A 1 127 ? -16.409 -2.996 -6.685 1.00 71.25 127 ARG A C 1
ATOM 1003 O O . ARG A 1 127 ? -16.280 -2.288 -7.678 1.00 71.25 127 ARG A O 1
ATOM 1010 N N . ARG A 1 128 ? -17.601 -3.462 -6.290 1.00 61.06 128 ARG A N 1
ATOM 1011 C CA . ARG A 1 128 ? -18.885 -3.112 -6.931 1.00 61.06 128 ARG A CA 1
ATOM 1012 C C . ARG A 1 128 ? -19.527 -1.873 -6.307 1.00 61.06 128 ARG A C 1
ATOM 1014 O O . ARG A 1 128 ? -20.175 -1.102 -7.006 1.00 61.06 128 ARG A O 1
ATOM 1021 N N . ASN A 1 129 ? -19.292 -1.650 -5.017 1.00 52.25 129 ASN A N 1
ATOM 1022 C CA . ASN A 1 129 ? -19.708 -0.461 -4.282 1.00 52.25 129 ASN A CA 1
ATOM 1023 C C . ASN A 1 129 ? -18.625 0.623 -4.395 1.00 52.25 129 ASN A C 1
ATOM 1025 O O . ASN A 1 129 ? -17.964 0.967 -3.419 1.00 52.25 129 ASN A O 1
ATOM 1029 N N . LEU A 1 130 ? -18.460 1.151 -5.614 1.00 47.09 130 LEU A N 1
ATOM 1030 C CA . LEU A 1 130 ? -17.414 2.085 -6.076 1.00 47.09 130 LEU A CA 1
ATOM 1031 C C . LEU A 1 130 ? -17.275 3.419 -5.295 1.00 47.09 130 LEU A C 1
ATOM 1033 O O . LEU A 1 130 ? -16.555 4.308 -5.743 1.00 47.09 130 LEU A O 1
ATOM 1037 N N . GLY A 1 131 ? -17.945 3.601 -4.151 1.00 47.72 131 GLY A N 1
ATOM 1038 C CA . GLY A 1 131 ? -18.025 4.888 -3.456 1.00 47.72 131 GLY A CA 1
ATOM 1039 C C . GLY A 1 131 ? -17.721 4.929 -1.956 1.00 47.72 131 GLY A C 1
ATOM 1040 O O . GLY A 1 131 ? -17.549 6.034 -1.456 1.00 47.72 131 GLY A O 1
ATOM 1041 N N . SER A 1 132 ? -17.667 3.819 -1.206 1.00 49.25 132 SER A N 1
ATOM 1042 C CA . SER A 1 132 ? -17.998 3.920 0.236 1.00 49.25 132 SER A CA 1
ATOM 1043 C C . SER A 1 132 ? -16.898 3.647 1.265 1.00 49.25 132 SER A C 1
ATOM 1045 O O . SER A 1 132 ? -17.190 3.745 2.452 1.00 49.25 132 SER A O 1
ATOM 1047 N N . LEU A 1 133 ? -15.666 3.305 0.874 1.00 45.47 133 LEU A N 1
ATOM 1048 C CA . LEU A 1 133 ? -14.638 2.919 1.859 1.00 45.47 133 LEU A CA 1
ATOM 1049 C C . LEU A 1 133 ? -13.411 3.825 1.911 1.00 45.47 133 LEU A C 1
ATOM 1051 O O . LEU A 1 133 ? -12.915 4.110 2.996 1.00 45.47 133 LEU A O 1
ATOM 1055 N N . VAL A 1 134 ? -12.938 4.299 0.756 1.00 49.56 134 VAL A N 1
ATOM 1056 C CA . VAL A 1 134 ? -11.736 5.144 0.662 1.00 49.56 134 VAL A CA 1
ATOM 1057 C C . VAL A 1 134 ? -11.915 6.210 -0.425 1.00 49.56 134 VAL A C 1
ATOM 1059 O O . VAL A 1 134 ? -11.034 6.474 -1.225 1.00 49.56 134 VAL A O 1
ATOM 1062 N N . SER A 1 135 ? -13.060 6.898 -0.471 1.00 50.56 135 SER A N 1
ATOM 1063 C CA . SER A 1 135 ? -13.197 8.079 -1.346 1.00 50.56 135 SER A CA 1
ATOM 1064 C C . SER A 1 135 ? -12.307 9.257 -0.909 1.00 50.56 135 SER A C 1
ATOM 1066 O O . SER A 1 135 ? -12.315 10.305 -1.560 1.00 50.56 135 SER A O 1
ATOM 1068 N N . PHE A 1 136 ? -11.531 9.096 0.170 1.00 49.03 136 PHE A N 1
ATOM 1069 C CA . PHE A 1 136 ? -10.495 10.026 0.590 1.00 49.03 136 PHE A CA 1
ATOM 1070 C C . PHE A 1 136 ? -9.441 10.121 -0.522 1.00 49.03 136 PHE A C 1
ATOM 1072 O O . PHE A 1 136 ? -8.730 9.166 -0.819 1.00 49.03 136 PHE A O 1
ATOM 1079 N N . VAL A 1 137 ? -9.436 11.262 -1.217 1.00 56.41 137 VAL A N 1
ATOM 1080 C CA . VAL A 1 137 ? -8.579 11.554 -2.383 1.00 56.41 137 VAL A CA 1
ATOM 1081 C C . VAL A 1 137 ? -8.860 10.697 -3.637 1.00 56.41 137 VAL A C 1
ATOM 1083 O O . VAL A 1 137 ? -8.209 10.851 -4.662 1.00 56.41 137 VAL A O 1
ATOM 1086 N N . GLY A 1 138 ? -9.927 9.891 -3.636 1.00 63.34 138 GLY A N 1
ATOM 1087 C CA . GLY A 1 138 ? -10.388 9.131 -4.808 1.00 63.34 138 GLY A CA 1
ATOM 1088 C C . GLY A 1 138 ? -9.515 7.932 -5.186 1.00 63.34 138 GLY A C 1
ATOM 1089 O O . GLY A 1 138 ? -9.499 7.544 -6.354 1.00 63.34 138 GLY A O 1
ATOM 1090 N N . LEU A 1 139 ? -8.829 7.343 -4.204 1.00 74.06 139 LEU A N 1
ATOM 1091 C CA . LEU A 1 139 ? -8.225 6.020 -4.330 1.00 74.06 139 LEU A CA 1
ATOM 1092 C C . LEU A 1 139 ? -9.314 4.946 -4.258 1.00 74.06 139 LEU A C 1
ATOM 1094 O O . LEU A 1 139 ? -10.075 4.886 -3.297 1.00 74.06 139 LEU A O 1
ATOM 1098 N N . ASP A 1 140 ? -9.390 4.066 -5.249 1.00 77.81 140 ASP A N 1
ATOM 1099 C CA . ASP A 1 140 ? -10.236 2.879 -5.124 1.00 77.81 140 ASP A CA 1
ATOM 1100 C C . ASP A 1 140 ? -9.513 1.750 -4.360 1.00 77.81 140 ASP A C 1
ATOM 1102 O O . ASP A 1 140 ? -8.298 1.785 -4.134 1.00 77.81 140 ASP A O 1
ATOM 1106 N N . LEU A 1 141 ? -10.264 0.718 -3.958 1.00 77.75 141 LEU A N 1
ATOM 1107 C CA . LEU A 1 141 ? -9.694 -0.420 -3.232 1.00 77.75 141 LEU A CA 1
ATOM 1108 C C . LEU A 1 141 ? -8.601 -1.133 -4.042 1.00 77.75 141 LEU A C 1
ATOM 1110 O O . LEU A 1 141 ? -7.623 -1.589 -3.462 1.00 77.75 141 LEU A O 1
ATOM 1114 N N . LYS A 1 142 ? -8.726 -1.211 -5.371 1.00 82.56 142 LYS A N 1
ATOM 1115 C CA . LYS A 1 142 ? -7.738 -1.880 -6.225 1.00 82.56 142 LYS A CA 1
ATOM 1116 C C . LYS A 1 142 ? -6.406 -1.128 -6.215 1.00 82.56 142 LYS A C 1
ATOM 1118 O O . LYS A 1 142 ? -5.354 -1.772 -6.214 1.00 82.56 142 LYS A O 1
ATOM 1123 N N . MET A 1 143 ? -6.429 0.203 -6.198 1.00 87.44 143 MET A N 1
ATOM 1124 C CA . MET A 1 143 ? -5.229 1.032 -6.061 1.00 87.44 143 MET A CA 1
ATOM 1125 C C . MET A 1 143 ? -4.567 0.803 -4.703 1.00 87.44 143 MET A C 1
ATOM 1127 O O . MET A 1 143 ? -3.360 0.572 -4.650 1.00 87.44 143 MET A O 1
ATOM 1131 N N . VAL A 1 144 ? -5.351 0.776 -3.620 1.00 85.94 144 VAL A N 1
ATOM 1132 C CA . VAL A 1 144 ? -4.843 0.485 -2.269 1.00 85.94 144 VAL A CA 1
ATOM 1133 C C . VAL A 1 144 ? -4.246 -0.922 -2.200 1.00 85.94 144 VAL A C 1
ATOM 1135 O O . VAL A 1 144 ? -3.109 -1.083 -1.768 1.00 85.94 144 VAL A O 1
ATOM 1138 N N . GLU A 1 145 ? -4.953 -1.942 -2.688 1.00 87.44 145 GLU A N 1
ATOM 1139 C CA . GLU A 1 145 ? -4.460 -3.322 -2.746 1.00 87.44 145 GLU A CA 1
ATOM 1140 C C . GLU A 1 145 ? -3.170 -3.431 -3.563 1.00 87.44 145 GLU A C 1
ATOM 1142 O O . GLU A 1 145 ? -2.247 -4.133 -3.157 1.00 87.44 145 GLU A O 1
ATOM 1147 N N . SER A 1 146 ? -3.087 -2.738 -4.703 1.00 91.88 146 SER A N 1
ATOM 1148 C CA . SER A 1 146 ? -1.891 -2.737 -5.553 1.00 91.88 146 SER A CA 1
ATOM 1149 C C . SER A 1 146 ? -0.718 -2.053 -4.855 1.00 91.88 146 SER A C 1
ATOM 1151 O O . SER A 1 146 ? 0.395 -2.575 -4.881 1.00 91.88 146 SER A O 1
ATOM 1153 N N . ALA A 1 147 ? -0.974 -0.941 -4.164 1.00 91.88 147 ALA A N 1
ATOM 1154 C CA . ALA A 1 147 ? 0.027 -0.227 -3.389 1.00 91.88 147 ALA A CA 1
ATOM 1155 C C . ALA A 1 147 ? 0.550 -1.056 -2.205 1.00 91.88 147 ALA A C 1
ATOM 1157 O O . ALA A 1 147 ? 1.760 -1.140 -2.005 1.00 91.88 147 ALA A O 1
ATOM 1158 N N . ILE A 1 148 ? -0.333 -1.721 -1.459 1.00 91.12 148 ILE A N 1
ATOM 1159 C CA . ILE A 1 148 ? 0.027 -2.640 -0.365 1.00 91.12 148 ILE A CA 1
ATOM 1160 C C . ILE A 1 148 ? 0.808 -3.847 -0.898 1.00 91.12 148 ILE A C 1
ATOM 1162 O O . ILE A 1 148 ? 1.761 -4.316 -0.280 1.00 91.12 148 ILE A O 1
ATOM 1166 N N . GLN A 1 149 ? 0.451 -4.315 -2.093 1.00 92.94 149 GLN A N 1
ATOM 1167 C CA . GLN A 1 149 ? 1.188 -5.341 -2.820 1.00 92.94 149 GLN A CA 1
ATOM 1168 C C . GLN A 1 149 ? 2.456 -4.811 -3.498 1.00 92.94 149 GLN A C 1
ATOM 1170 O O . GLN A 1 149 ? 3.151 -5.594 -4.141 1.00 92.94 149 GLN A O 1
ATOM 1175 N N . HIS A 1 150 ? 2.807 -3.532 -3.380 1.00 94.06 150 HIS A N 1
ATOM 1176 C CA . HIS A 1 150 ? 4.007 -2.989 -4.023 1.00 94.06 150 HIS A CA 1
ATOM 1177 C C . HIS A 1 150 ? 4.049 -3.279 -5.545 1.00 94.06 150 HIS A C 1
ATOM 1179 O O . HIS A 1 150 ? 5.081 -3.594 -6.140 1.00 94.06 150 HIS A O 1
ATOM 1185 N N . ARG A 1 151 ? 2.883 -3.202 -6.196 1.00 94.62 151 ARG A N 1
ATOM 1186 C CA . ARG A 1 151 ? 2.715 -3.381 -7.642 1.00 94.62 151 ARG A CA 1
ATOM 1187 C C . ARG A 1 151 ? 2.270 -2.062 -8.282 1.00 94.62 151 ARG A C 1
ATOM 1189 O O . ARG A 1 151 ? 1.452 -1.357 -7.693 1.00 94.62 151 ARG A O 1
ATOM 1196 N N . PRO A 1 152 ? 2.751 -1.735 -9.494 1.00 96.50 152 PRO A N 1
ATOM 1197 C CA . PRO A 1 152 ? 2.240 -0.592 -10.242 1.00 96.50 152 PRO A CA 1
ATOM 1198 C C . PRO A 1 152 ? 0.771 -0.800 -10.614 1.00 96.50 152 PRO A C 1
ATOM 1200 O O . PRO A 1 152 ? 0.294 -1.934 -10.691 1.00 96.50 152 PRO A O 1
ATOM 1203 N N . PHE A 1 153 ? 0.048 0.285 -10.862 1.00 95.19 153 PHE A N 1
ATOM 1204 C CA . PHE A 1 153 ? -1.367 0.255 -11.210 1.00 95.19 153 PHE A CA 1
ATOM 1205 C C . PHE A 1 153 ? -1.763 1.500 -12.001 1.00 95.19 153 PHE A C 1
ATOM 1207 O O . PHE A 1 153 ? -1.292 2.595 -11.741 1.00 95.19 153 PHE A O 1
ATOM 1214 N N . GLY A 1 154 ? -2.657 1.335 -12.965 1.00 92.38 154 GLY A N 1
ATOM 1215 C CA . GLY A 1 154 ? -3.296 2.441 -13.669 1.00 92.38 154 GLY A CA 1
ATOM 1216 C C . GLY A 1 154 ? -4.734 2.613 -13.197 1.00 92.38 154 GLY A C 1
ATOM 1217 O O . GLY A 1 154 ? -5.189 1.942 -12.272 1.00 92.38 154 GLY A O 1
ATOM 1218 N N . PHE A 1 155 ? -5.491 3.454 -13.899 1.00 88.56 155 PHE A N 1
ATOM 1219 C CA . PHE A 1 155 ? -6.923 3.630 -13.623 1.00 88.56 155 PHE A CA 1
ATOM 1220 C C . PHE A 1 155 ? -7.775 2.395 -13.960 1.00 88.56 155 PHE A C 1
ATOM 1222 O O . PHE A 1 155 ? -8.912 2.290 -13.513 1.00 88.56 155 PHE A O 1
ATOM 1229 N N . VAL A 1 156 ? -7.248 1.463 -14.765 1.00 84.56 156 VAL A N 1
ATOM 1230 C CA . VAL A 1 156 ? -7.989 0.282 -15.250 1.00 84.56 156 VAL A CA 1
ATOM 1231 C C . VAL A 1 156 ? -7.303 -1.028 -14.878 1.00 84.56 156 VAL A C 1
ATOM 1233 O O . VAL A 1 156 ? -7.968 -1.992 -14.503 1.00 84.56 156 VAL A O 1
ATOM 1236 N N . GLU A 1 157 ? -5.974 -1.091 -14.946 1.00 89.44 157 GLU A N 1
ATOM 1237 C CA . GLU A 1 157 ? -5.176 -2.320 -14.829 1.00 89.44 157 GLU A CA 1
ATOM 1238 C C . GLU A 1 157 ? -4.200 -2.248 -13.647 1.00 89.44 157 GLU A C 1
ATOM 1240 O O . GLU A 1 157 ? -3.941 -1.175 -13.114 1.00 89.44 157 GLU A O 1
ATOM 1245 N N . SER A 1 158 ? -3.677 -3.392 -13.207 1.00 90.69 158 SER A N 1
ATOM 1246 C CA . SER A 1 158 ? -2.669 -3.473 -12.140 1.00 90.69 158 SER A CA 1
ATOM 1247 C C . SER A 1 158 ? -1.554 -4.454 -12.498 1.00 90.69 158 SER A C 1
ATOM 1249 O O . SER A 1 158 ? -1.691 -5.303 -13.381 1.00 90.69 158 SER A O 1
ATOM 1251 N N . GLY A 1 159 ? -0.418 -4.317 -11.821 1.00 92.38 159 GLY A N 1
ATOM 1252 C CA . GLY A 1 159 ? 0.815 -5.017 -12.148 1.00 92.38 159 GLY A CA 1
ATOM 1253 C C . GLY A 1 159 ? 1.446 -4.509 -13.445 1.00 92.38 159 GLY A C 1
ATOM 1254 O O . GLY A 1 159 ? 1.194 -3.400 -13.909 1.00 92.38 159 GLY A O 1
ATOM 1255 N N . ALA A 1 160 ? 2.289 -5.342 -14.051 1.00 93.19 160 ALA A N 1
ATOM 1256 C CA . ALA A 1 160 ? 3.090 -4.953 -15.210 1.00 93.19 160 ALA A CA 1
ATOM 1257 C C . ALA A 1 160 ? 2.271 -4.533 -16.449 1.00 93.19 160 ALA A C 1
ATOM 1259 O O . ALA A 1 160 ? 2.806 -3.830 -17.300 1.00 93.19 160 ALA A O 1
ATOM 1260 N N . SER A 1 161 ? 1.006 -4.957 -16.556 1.00 94.00 161 SER A N 1
ATOM 1261 C CA . SER A 1 161 ? 0.090 -4.553 -17.638 1.00 94.00 161 SER A CA 1
ATOM 1262 C C . SER A 1 161 ? -0.227 -3.054 -17.595 1.00 94.00 161 SER A C 1
ATOM 1264 O O . SER A 1 161 ? -0.184 -2.390 -18.626 1.00 94.00 161 SER A O 1
ATOM 1266 N N . ALA A 1 162 ? -0.394 -2.484 -16.395 1.00 95.44 162 ALA A N 1
ATOM 1267 C CA . ALA A 1 162 ? -0.635 -1.053 -16.214 1.00 95.44 162 ALA A CA 1
ATOM 1268 C C . ALA A 1 162 ? 0.463 -0.186 -16.852 1.00 95.44 162 ALA A C 1
ATOM 1270 O O . ALA A 1 162 ? 0.184 0.857 -17.439 1.00 95.44 162 ALA A O 1
ATOM 1271 N N . LEU A 1 163 ? 1.713 -0.653 -16.789 1.00 97.31 163 LEU A N 1
ATOM 1272 C CA . LEU A 1 163 ? 2.873 0.054 -17.329 1.00 97.31 163 LEU A CA 1
ATOM 1273 C C . LEU A 1 163 ? 2.882 0.131 -18.863 1.00 97.31 163 LEU A C 1
ATOM 1275 O O . LEU A 1 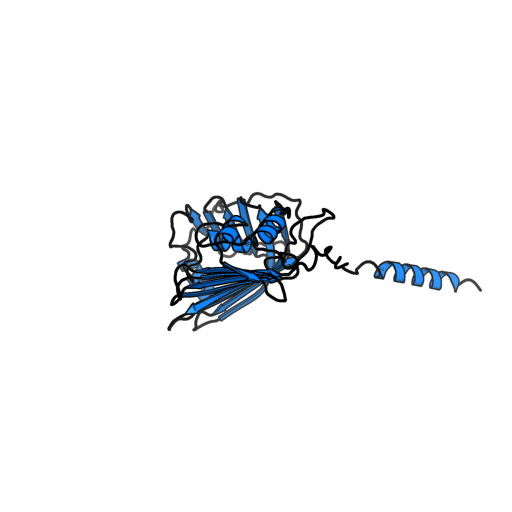163 ? 3.574 0.979 -19.427 1.00 97.31 163 LEU A O 1
ATOM 1279 N N . GLU A 1 164 ? 2.149 -0.746 -19.556 1.00 95.44 164 GLU A N 1
ATOM 1280 C CA . GLU A 1 164 ? 2.124 -0.804 -21.025 1.00 95.44 164 GLU A CA 1
ATOM 1281 C C . GLU A 1 164 ? 1.412 0.406 -21.638 1.00 95.44 164 GLU A C 1
ATOM 1283 O O . GLU A 1 164 ? 1.758 0.826 -22.740 1.00 95.44 164 GLU A O 1
ATOM 1288 N N . ARG A 1 165 ? 0.453 0.995 -20.914 1.00 92.19 165 ARG A N 1
ATOM 1289 C CA . ARG A 1 165 ? -0.333 2.158 -21.366 1.00 92.19 165 ARG A CA 1
ATOM 1290 C C . ARG A 1 165 ? 0.197 3.495 -20.861 1.00 92.19 165 ARG A C 1
ATOM 1292 O O . ARG A 1 165 ? -0.310 4.543 -21.242 1.00 92.19 165 ARG A O 1
ATOM 1299 N N . MET A 1 166 ? 1.213 3.462 -20.008 1.00 97.06 166 MET A N 1
ATOM 1300 C CA . MET A 1 166 ? 1.773 4.650 -19.381 1.00 97.06 166 MET A CA 1
ATOM 1301 C C . MET A 1 166 ? 2.857 5.290 -20.239 1.00 97.06 166 MET A C 1
ATOM 1303 O O . MET A 1 166 ? 3.641 4.612 -20.908 1.00 97.06 166 MET A O 1
ATOM 1307 N N . ARG A 1 167 ? 2.963 6.618 -20.151 1.00 97.12 167 ARG A N 1
ATOM 1308 C CA . ARG A 1 167 ? 4.087 7.360 -20.715 1.00 97.12 167 ARG A CA 1
ATOM 1309 C C . ARG A 1 167 ? 5.351 7.017 -19.938 1.00 97.12 167 ARG A C 1
ATOM 1311 O O . ARG A 1 167 ? 5.454 7.317 -18.751 1.00 97.12 167 ARG A O 1
ATOM 1318 N N . PHE A 1 168 ? 6.323 6.437 -20.629 1.00 97.88 168 PHE A N 1
ATOM 1319 C CA . PHE A 1 168 ? 7.622 6.093 -20.069 1.00 97.88 168 PHE A CA 1
ATOM 1320 C C . PHE A 1 168 ? 8.623 7.240 -20.216 1.00 97.88 168 PHE A C 1
ATOM 1322 O O . PHE A 1 168 ? 8.712 7.897 -21.254 1.00 97.88 168 PHE A O 1
ATOM 1329 N N . THR A 1 169 ? 9.407 7.489 -19.175 1.00 97.12 169 THR A N 1
ATOM 1330 C CA . THR A 1 169 ? 10.514 8.446 -19.196 1.00 97.12 169 THR A CA 1
ATOM 1331 C C . THR A 1 169 ? 11.672 7.885 -18.390 1.00 97.12 169 THR A C 1
ATOM 1333 O O . THR A 1 169 ? 11.479 7.278 -17.341 1.00 97.12 169 THR A O 1
ATOM 1336 N N . ARG A 1 170 ? 12.889 8.083 -18.886 1.00 93.56 170 ARG A N 1
ATOM 1337 C CA . ARG A 1 170 ? 14.110 7.682 -18.189 1.00 93.56 170 ARG A CA 1
ATOM 1338 C C . ARG A 1 170 ? 14.631 8.852 -17.376 1.00 93.56 170 ARG A C 1
ATOM 1340 O O . ARG A 1 170 ? 14.574 9.989 -17.839 1.00 93.56 170 ARG A O 1
ATOM 1347 N N . THR A 1 171 ? 15.149 8.564 -16.196 1.00 88.25 171 THR A N 1
ATOM 1348 C CA . THR A 1 171 ? 15.788 9.547 -15.322 1.00 88.25 171 THR A CA 1
ATOM 1349 C C . THR A 1 171 ? 17.196 9.069 -14.981 1.00 88.25 171 THR A C 1
ATOM 1351 O O . THR A 1 171 ? 17.552 7.924 -15.249 1.00 88.25 171 THR A O 1
ATOM 1354 N N . GLU A 1 172 ? 18.022 9.944 -14.412 1.00 81.25 172 GLU A N 1
ATOM 1355 C CA . GLU A 1 172 ? 19.387 9.586 -14.003 1.00 81.25 172 GLU A CA 1
ATOM 1356 C C . GLU A 1 172 ? 19.404 8.444 -12.968 1.00 81.25 172 GLU A C 1
ATOM 1358 O O . GLU A 1 172 ? 20.260 7.567 -13.026 1.00 81.25 172 GLU A O 1
ATOM 1363 N N . GLY A 1 173 ? 18.409 8.406 -12.073 1.00 83.38 173 GLY A N 1
ATOM 1364 C CA . GLY A 1 173 ? 18.287 7.404 -11.007 1.00 83.38 173 GLY A CA 1
ATOM 1365 C C . GLY A 1 173 ? 17.396 6.196 -11.320 1.00 83.38 173 GLY A C 1
ATOM 1366 O O . GLY A 1 173 ? 17.264 5.318 -10.468 1.00 83.38 173 GLY A O 1
ATOM 1367 N N . GLY A 1 174 ? 16.769 6.130 -12.502 1.00 93.75 174 GLY A N 1
ATOM 1368 C CA . GLY A 1 174 ? 15.868 5.032 -12.854 1.00 93.75 174 GLY A CA 1
ATOM 1369 C C . GLY A 1 174 ? 14.825 5.384 -13.913 1.00 93.75 174 GLY A C 1
ATOM 1370 O O . GLY A 1 174 ? 15.150 5.838 -15.015 1.00 93.75 174 GLY A O 1
ATOM 1371 N N . TYR A 1 175 ? 13.557 5.105 -13.611 1.00 97.25 175 TYR A N 1
ATOM 1372 C CA . TYR A 1 175 ? 12.481 5.092 -14.599 1.00 97.25 175 TYR A CA 1
ATOM 1373 C C . TYR A 1 175 ? 11.182 5.660 -14.039 1.00 97.25 175 TYR A C 1
ATOM 1375 O O . TYR A 1 175 ? 10.799 5.377 -12.909 1.00 97.25 175 TYR A O 1
ATOM 1383 N N . THR A 1 176 ? 10.466 6.413 -14.864 1.00 98.19 176 THR A N 1
ATOM 1384 C CA . THR A 1 176 ? 9.170 6.999 -14.523 1.00 98.19 176 THR A CA 1
ATOM 1385 C C . THR A 1 176 ? 8.112 6.513 -15.502 1.00 98.19 176 THR A C 1
ATOM 1387 O O . THR A 1 176 ? 8.320 6.545 -16.717 1.00 98.19 176 THR A O 1
ATOM 1390 N N . PHE A 1 177 ? 6.962 6.112 -14.972 1.00 98.44 177 PHE A N 1
ATOM 1391 C CA . PHE A 1 177 ? 5.759 5.799 -15.736 1.00 98.44 177 PHE A CA 1
ATOM 1392 C C . PHE A 1 177 ? 4.636 6.725 -15.290 1.00 98.44 177 PHE A C 1
ATOM 1394 O O . PHE A 1 177 ? 4.369 6.820 -14.096 1.00 98.44 177 PHE A O 1
ATOM 1401 N N . LYS A 1 178 ? 3.989 7.412 -16.232 1.00 97.69 178 LYS A N 1
ATOM 1402 C CA . LYS A 1 178 ? 2.892 8.340 -15.939 1.00 97.69 178 LYS A CA 1
ATOM 1403 C C . LYS A 1 178 ? 1.648 8.005 -16.759 1.00 97.69 178 LYS A C 1
ATOM 1405 O O . LYS A 1 178 ? 1.738 7.899 -17.981 1.00 97.69 178 LYS A O 1
ATOM 1410 N N . ASP A 1 179 ? 0.507 7.889 -16.090 1.00 94.88 179 ASP A N 1
ATOM 1411 C CA . ASP A 1 179 ? -0.832 7.880 -16.688 1.00 94.88 179 ASP A CA 1
ATOM 1412 C C . ASP A 1 179 ? -1.542 9.192 -16.343 1.00 94.88 179 ASP A C 1
ATOM 1414 O O . ASP A 1 179 ? -1.429 9.697 -15.224 1.00 94.88 179 ASP A O 1
ATOM 1418 N N . GLU A 1 180 ? -2.266 9.761 -17.296 1.00 93.88 180 GLU A N 1
ATOM 1419 C CA . GLU A 1 180 ? -3.012 11.003 -17.123 1.00 93.88 180 GLU A CA 1
ATOM 1420 C C . GLU A 1 180 ? -4.257 10.958 -18.012 1.00 93.88 180 GLU A C 1
ATOM 1422 O O . GLU A 1 180 ? -4.146 10.914 -19.236 1.00 93.88 180 GLU A O 1
ATOM 1427 N N . LEU A 1 181 ? -5.451 10.971 -17.404 1.00 89.06 181 LEU A N 1
ATOM 1428 C CA . LEU A 1 181 ? -6.712 10.767 -18.141 1.00 89.06 181 LEU A CA 1
ATOM 1429 C C . LEU A 1 181 ? -6.981 11.862 -19.183 1.00 89.06 181 LEU A C 1
ATOM 1431 O O . LEU A 1 181 ? -7.613 11.621 -20.209 1.00 89.06 181 LEU A O 1
ATOM 1435 N N . ARG A 1 182 ? -6.546 13.086 -18.885 1.00 90.00 182 ARG A N 1
ATOM 1436 C CA . ARG A 1 182 ? -6.603 14.271 -19.748 1.00 90.00 182 ARG A CA 1
ATOM 1437 C C . ARG A 1 182 ? -5.596 15.298 -19.233 1.00 90.00 182 ARG A C 1
ATOM 1439 O O . ARG A 1 182 ? -5.340 15.276 -18.031 1.00 90.00 182 ARG A O 1
ATOM 1446 N N . PRO A 1 183 ? -5.095 16.225 -20.065 1.00 90.56 183 PRO A N 1
ATOM 1447 C CA . PRO A 1 183 ? -4.196 17.281 -19.604 1.00 90.56 183 PRO A CA 1
ATOM 1448 C C . PRO A 1 183 ? -4.755 18.029 -18.381 1.00 90.56 183 PRO A C 1
ATOM 1450 O O . PRO A 1 183 ? -5.870 18.551 -18.428 1.00 90.56 183 PRO A O 1
ATOM 1453 N N . GLY A 1 184 ? -3.998 18.040 -17.282 1.00 87.81 184 GLY A N 1
ATOM 1454 C CA . GLY A 1 184 ? -4.386 18.636 -16.000 1.00 87.81 184 GLY A CA 1
ATOM 1455 C C . GLY A 1 184 ? -5.458 17.858 -15.228 1.00 87.81 184 GLY A C 1
ATOM 1456 O O . GLY A 1 184 ? -6.063 18.408 -14.312 1.00 87.81 184 GLY A O 1
ATOM 1457 N N . GLY A 1 185 ? -5.752 16.617 -15.623 1.00 90.50 185 GLY A N 1
ATOM 1458 C CA . GLY A 1 185 ? -6.725 15.730 -14.988 1.00 90.50 185 GLY A CA 1
ATOM 1459 C C . GLY A 1 185 ? -6.107 14.804 -13.941 1.00 90.50 185 GLY A C 1
ATOM 1460 O O . GLY A 1 185 ? -4.998 15.026 -13.461 1.00 90.50 185 GLY A O 1
ATOM 1461 N N . ASN A 1 186 ? -6.839 13.743 -13.589 1.00 92.12 186 ASN A N 1
ATOM 1462 C CA . ASN A 1 186 ? -6.335 12.726 -12.669 1.00 92.12 186 ASN A CA 1
ATOM 1463 C C . ASN A 1 186 ? -5.070 12.100 -13.252 1.00 92.12 186 ASN A C 1
ATOM 1465 O O . ASN A 1 186 ? -5.054 11.721 -14.429 1.00 92.12 186 ASN A O 1
ATOM 1469 N N . SER A 1 187 ? -4.049 11.945 -12.418 1.00 94.88 187 SER A N 1
ATOM 1470 C CA . SER A 1 187 ? -2.787 11.350 -12.841 1.00 94.88 187 SER A CA 1
ATOM 1471 C C . SER A 1 187 ? -2.268 10.340 -11.834 1.00 94.88 187 SER A C 1
ATOM 1473 O O . SER A 1 187 ? -2.466 10.504 -10.630 1.00 94.88 187 SER A O 1
ATOM 1475 N N . ILE A 1 188 ? -1.594 9.317 -12.351 1.00 96.06 188 ILE A N 1
ATOM 1476 C CA . ILE A 1 188 ? -0.844 8.334 -11.577 1.00 96.06 188 ILE A CA 1
ATOM 1477 C C . ILE A 1 188 ? 0.593 8.372 -12.081 1.00 96.06 188 ILE A C 1
ATOM 1479 O O . ILE A 1 188 ? 0.828 8.271 -13.285 1.00 96.06 188 ILE A O 1
ATOM 1483 N N . THR A 1 189 ? 1.557 8.520 -11.177 1.00 97.88 189 THR A N 1
ATOM 1484 C CA . THR A 1 189 ? 2.982 8.477 -11.517 1.00 97.88 189 THR A CA 1
ATOM 1485 C C . THR A 1 189 ? 3.680 7.427 -10.673 1.00 97.88 189 THR A C 1
ATOM 1487 O O . THR A 1 189 ? 3.632 7.487 -9.450 1.00 97.88 189 THR A O 1
ATOM 1490 N N . HIS A 1 190 ? 4.360 6.486 -11.318 1.00 98.56 190 HIS A N 1
ATOM 1491 C CA . HIS A 1 190 ? 5.237 5.518 -10.670 1.00 98.56 190 HIS A CA 1
ATOM 1492 C C . HIS A 1 190 ? 6.693 5.870 -10.929 1.00 98.56 190 HIS A C 1
ATOM 1494 O O . HIS A 1 190 ? 7.076 6.145 -12.071 1.00 98.56 190 HIS A O 1
ATOM 1500 N N . HIS A 1 191 ? 7.512 5.763 -9.891 1.00 98.31 191 HIS A N 1
ATOM 1501 C CA . HIS A 1 191 ? 8.958 5.861 -9.992 1.00 98.31 191 HIS A CA 1
ATOM 1502 C C . HIS A 1 191 ? 9.599 4.532 -9.626 1.00 98.31 191 HIS A C 1
ATOM 1504 O O . HIS A 1 191 ? 9.259 3.919 -8.614 1.00 98.31 191 HIS A O 1
ATOM 1510 N N . PHE A 1 192 ? 10.547 4.109 -10.449 1.00 97.94 192 PHE A N 1
ATOM 1511 C CA . PHE A 1 192 ? 11.363 2.930 -10.235 1.00 97.94 192 PHE A CA 1
ATOM 1512 C C . PHE A 1 192 ? 12.832 3.318 -10.161 1.00 97.94 192 PHE A C 1
ATOM 1514 O O . PHE A 1 192 ? 13.268 4.217 -10.882 1.00 97.94 192 PHE A O 1
ATOM 1521 N N . ASP A 1 193 ? 13.595 2.618 -9.329 1.00 95.81 193 ASP A N 1
ATOM 1522 C CA . ASP A 1 193 ? 15.051 2.748 -9.307 1.00 95.81 193 ASP A CA 1
ATOM 1523 C C . ASP A 1 193 ? 15.712 2.007 -10.489 1.00 95.81 193 ASP A C 1
ATOM 1525 O O . ASP A 1 193 ? 15.064 1.323 -11.292 1.00 95.81 193 ASP A O 1
ATOM 1529 N N . ALA A 1 194 ? 17.035 2.129 -10.602 1.00 92.38 194 ALA A N 1
ATOM 1530 C CA . ALA A 1 194 ? 17.823 1.397 -11.594 1.00 92.38 194 ALA A CA 1
ATOM 1531 C C . ALA A 1 194 ? 17.734 -0.140 -11.442 1.00 92.38 194 ALA A C 1
ATOM 1533 O O . ALA A 1 194 ? 17.938 -0.862 -12.417 1.00 92.38 194 ALA A O 1
ATOM 1534 N N . GLY A 1 195 ? 17.408 -0.633 -10.242 1.00 92.31 195 GLY A N 1
ATOM 1535 C CA . GLY A 1 195 ? 17.167 -2.043 -9.925 1.00 92.31 195 GLY A CA 1
ATOM 1536 C C . GLY A 1 195 ? 15.754 -2.532 -10.261 1.00 92.31 195 GLY A C 1
ATOM 1537 O O . GLY A 1 195 ? 15.442 -3.691 -9.995 1.00 92.31 195 GLY A O 1
ATOM 1538 N N . LEU A 1 196 ? 14.919 -1.687 -10.881 1.00 95.00 196 LEU A N 1
ATOM 1539 C CA . LEU A 1 196 ? 13.526 -1.965 -11.245 1.00 95.00 196 LEU A CA 1
ATOM 1540 C C . LEU A 1 196 ? 12.584 -2.141 -10.035 1.00 95.00 196 LEU A C 1
ATOM 1542 O O . LEU A 1 196 ? 11.485 -2.692 -10.186 1.00 95.00 196 LEU A O 1
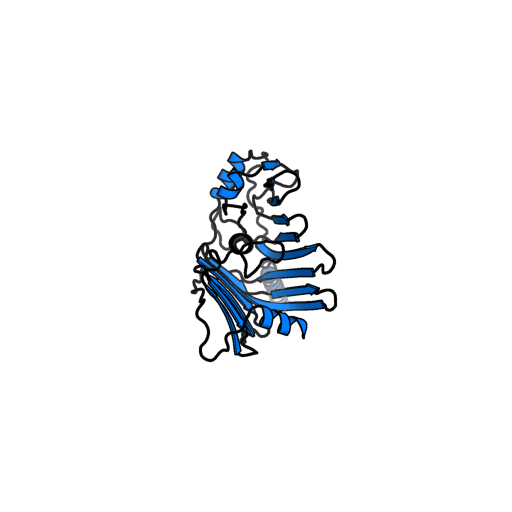ATOM 1546 N N . ASN A 1 197 ? 12.974 -1.667 -8.849 1.00 96.38 197 ASN A N 1
ATOM 1547 C CA . ASN A 1 197 ? 12.103 -1.618 -7.676 1.00 96.38 197 ASN A CA 1
ATOM 1548 C C . ASN A 1 197 ? 11.172 -0.412 -7.786 1.00 96.38 197 ASN A C 1
ATOM 1550 O O . ASN A 1 197 ? 11.630 0.685 -8.089 1.00 96.38 197 ASN A O 1
ATOM 1554 N N . LEU A 1 198 ? 9.874 -0.595 -7.529 1.00 97.88 198 LEU A N 1
ATOM 1555 C CA . LEU A 1 198 ? 8.925 0.518 -7.430 1.00 97.88 198 LEU A CA 1
ATOM 1556 C C . LEU A 1 198 ? 9.233 1.293 -6.142 1.00 97.88 198 LEU A C 1
ATOM 1558 O O . LEU A 1 198 ? 9.000 0.772 -5.060 1.00 97.88 198 LEU A O 1
ATOM 1562 N N . VAL A 1 199 ? 9.778 2.502 -6.237 1.00 98.06 199 VAL A N 1
ATOM 1563 C CA . VAL A 1 199 ? 10.196 3.291 -5.063 1.00 98.06 199 VAL A CA 1
ATOM 1564 C C . VAL A 1 199 ? 9.133 4.282 -4.616 1.00 98.06 199 VAL A C 1
ATOM 1566 O O . VAL A 1 199 ? 9.050 4.609 -3.435 1.00 98.06 199 VAL A O 1
ATOM 1569 N N . SER A 1 200 ? 8.275 4.731 -5.531 1.00 98.31 200 SER A N 1
ATOM 1570 C CA . SER A 1 200 ? 7.113 5.529 -5.159 1.00 98.31 200 SER A CA 1
ATOM 1571 C C . SER A 1 200 ? 5.998 5.487 -6.192 1.00 98.31 200 SER A C 1
ATOM 1573 O O . SER A 1 200 ? 6.200 5.170 -7.366 1.00 98.31 200 SER A O 1
ATOM 1575 N N . THR A 1 201 ? 4.791 5.792 -5.728 1.00 98.00 201 THR A N 1
ATOM 1576 C CA . THR A 1 201 ? 3.608 6.024 -6.549 1.00 98.00 201 THR A CA 1
ATOM 1577 C C . THR A 1 201 ? 2.885 7.257 -6.044 1.00 98.00 201 THR A C 1
ATOM 1579 O O . THR A 1 201 ? 2.550 7.310 -4.866 1.00 98.00 201 THR A O 1
ATOM 1582 N N . SER A 1 202 ? 2.608 8.218 -6.918 1.00 96.25 202 SER A N 1
ATOM 1583 C CA . SER A 1 202 ? 1.721 9.336 -6.614 1.00 96.25 202 SER A CA 1
ATOM 1584 C C . SER A 1 202 ? 0.419 9.226 -7.397 1.00 96.25 202 SER A C 1
ATOM 1586 O O . SER A 1 202 ? 0.415 8.864 -8.574 1.00 96.25 202 SER A O 1
ATOM 1588 N N . VAL A 1 203 ? -0.690 9.546 -6.739 1.00 94.44 203 VAL A N 1
ATOM 1589 C CA . VAL A 1 203 ? -2.006 9.716 -7.351 1.00 94.44 203 VAL A CA 1
ATOM 1590 C C . VAL A 1 203 ? -2.455 11.134 -7.063 1.00 94.44 203 VAL A C 1
ATOM 1592 O O . VAL A 1 203 ? -2.560 11.527 -5.906 1.00 94.44 203 VAL A O 1
ATOM 1595 N N . VAL A 1 204 ? -2.725 11.905 -8.108 1.00 93.25 204 VAL A N 1
ATOM 1596 C CA . VAL A 1 204 ? -3.197 13.286 -7.983 1.00 93.25 204 VAL A CA 1
ATOM 1597 C C . VAL A 1 204 ? -4.569 13.376 -8.613 1.00 93.25 204 VAL A C 1
ATOM 1599 O O . VAL A 1 204 ? -4.738 13.045 -9.790 1.00 93.25 204 VAL A O 1
ATOM 1602 N N . ILE A 1 205 ? -5.543 13.847 -7.838 1.00 90.25 205 ILE A N 1
ATOM 1603 C CA . ILE A 1 205 ? -6.890 14.137 -8.317 1.00 90.25 205 ILE A CA 1
ATOM 1604 C C . ILE A 1 205 ? -7.165 15.628 -8.094 1.00 90.25 205 ILE A C 1
ATOM 1606 O O . ILE A 1 205 ? -7.429 16.041 -6.959 1.00 90.25 205 ILE A O 1
ATOM 1610 N N . PRO A 1 206 ? -7.119 16.446 -9.163 1.00 89.12 206 PRO A N 1
ATOM 1611 C CA . PRO A 1 206 ? -7.353 17.882 -9.077 1.00 89.12 206 PRO A CA 1
ATOM 1612 C C . PRO A 1 206 ? -8.645 18.220 -8.327 1.00 89.12 206 PRO A C 1
ATOM 1614 O O . PRO A 1 206 ? -9.708 17.664 -8.606 1.00 89.12 206 PRO A O 1
ATOM 1617 N N . GLY A 1 207 ? -8.543 19.123 -7.351 1.00 86.19 207 GLY A N 1
ATOM 1618 C CA . GLY A 1 207 ? -9.662 19.546 -6.504 1.00 86.19 207 GLY A CA 1
ATOM 1619 C C . GLY A 1 207 ? -10.072 18.555 -5.407 1.00 86.19 207 GLY A C 1
ATOM 1620 O O . GLY A 1 207 ? -10.902 18.915 -4.576 1.00 86.19 207 GLY A O 1
ATOM 1621 N N . LYS A 1 208 ? -9.502 17.340 -5.361 1.00 84.88 208 LYS A N 1
ATOM 1622 C CA . LYS A 1 208 ? -9.714 16.386 -4.258 1.00 84.88 208 LYS A CA 1
ATOM 1623 C C . LYS A 1 208 ? -8.486 16.232 -3.369 1.00 84.88 208 LYS A C 1
ATOM 1625 O O . LYS A 1 208 ? -8.639 16.232 -2.150 1.00 84.88 208 LYS A O 1
ATOM 1630 N N . GLY A 1 209 ? -7.299 16.083 -3.953 1.00 88.88 209 GLY A N 1
ATOM 1631 C CA . GLY A 1 209 ? -6.080 15.851 -3.185 1.00 88.88 209 GLY A CA 1
ATOM 1632 C C . GLY A 1 209 ? -4.994 15.081 -3.922 1.00 88.88 209 GLY A C 1
ATOM 1633 O O . GLY A 1 209 ? -5.083 14.830 -5.127 1.00 88.88 209 GLY A O 1
ATOM 1634 N N . GLU A 1 210 ? -3.998 14.669 -3.148 1.00 91.94 210 GLU A N 1
ATOM 1635 C CA . GLU A 1 210 ? -2.914 13.788 -3.563 1.00 91.94 210 GLU A CA 1
ATOM 1636 C C . GLU A 1 210 ? -2.700 12.641 -2.569 1.00 91.94 210 GLU A C 1
ATOM 1638 O O . GLU A 1 210 ? -2.920 12.781 -1.365 1.00 91.94 210 GLU A O 1
ATOM 1643 N N . ALA A 1 211 ? -2.284 11.496 -3.093 1.00 93.00 211 ALA A N 1
ATOM 1644 C CA . ALA A 1 211 ? -1.780 10.379 -2.319 1.00 93.00 211 ALA A CA 1
ATOM 1645 C C . ALA A 1 211 ? -0.372 10.040 -2.803 1.00 93.00 211 ALA A C 1
ATOM 1647 O O . ALA A 1 211 ? -0.134 9.963 -4.008 1.00 93.00 211 ALA A O 1
ATOM 1648 N N . LEU A 1 212 ? 0.548 9.828 -1.872 1.00 95.62 212 LEU A N 1
ATOM 1649 C CA . LEU A 1 212 ? 1.922 9.434 -2.125 1.00 95.62 212 LEU A CA 1
ATOM 1650 C C . LEU A 1 212 ? 2.224 8.157 -1.348 1.00 95.62 212 LEU A C 1
ATOM 1652 O O . LEU A 1 212 ? 2.147 8.119 -0.124 1.00 95.62 212 LEU A O 1
ATOM 1656 N N . MET A 1 213 ? 2.609 7.117 -2.071 1.00 96.69 213 MET A N 1
ATOM 1657 C CA . MET A 1 213 ? 3.118 5.877 -1.510 1.00 96.69 213 MET A CA 1
ATOM 1658 C C . MET A 1 213 ? 4.613 5.807 -1.780 1.00 96.69 213 MET A C 1
ATOM 1660 O O . MET A 1 213 ? 5.032 5.978 -2.926 1.00 96.69 213 MET A O 1
ATOM 1664 N N . THR A 1 214 ? 5.415 5.550 -0.755 1.00 98.31 214 THR A N 1
ATOM 1665 C CA . THR A 1 214 ? 6.863 5.367 -0.875 1.00 98.31 214 THR A CA 1
ATOM 1666 C C . THR A 1 214 ? 7.284 4.024 -0.297 1.00 98.31 214 THR A C 1
ATOM 1668 O O . THR A 1 214 ? 6.681 3.499 0.641 1.00 98.31 214 THR A O 1
ATOM 1671 N N . TYR A 1 215 ? 8.315 3.454 -0.910 1.00 98.38 215 TYR A N 1
ATOM 1672 C CA . TYR A 1 215 ? 8.840 2.133 -0.604 1.00 98.38 215 TYR A CA 1
ATOM 1673 C C . TYR A 1 215 ? 10.361 2.224 -0.524 1.00 98.38 215 TYR A C 1
ATOM 1675 O O . TYR A 1 215 ? 11.005 2.678 -1.475 1.00 98.38 215 TYR A O 1
ATOM 1683 N N . SER A 1 216 ? 10.941 1.781 0.587 1.00 98.00 216 SER A N 1
ATOM 1684 C CA . SER A 1 216 ? 12.391 1.774 0.785 1.00 98.00 216 SER A CA 1
ATOM 1685 C C . SER A 1 216 ? 12.861 0.519 1.517 1.00 98.00 216 SER A C 1
ATOM 1687 O O . SER A 1 216 ? 12.065 -0.356 1.872 1.00 98.00 216 SER A O 1
ATOM 1689 N N . ASP A 1 217 ? 14.181 0.425 1.698 1.00 97.44 217 ASP A N 1
ATOM 1690 C CA . ASP A 1 217 ? 14.834 -0.631 2.476 1.00 97.44 217 ASP A CA 1
ATOM 1691 C C . ASP A 1 217 ? 14.504 -2.031 1.937 1.00 97.44 217 ASP A C 1
ATOM 1693 O O . ASP A 1 217 ? 14.001 -2.924 2.613 1.00 97.44 217 ASP A O 1
ATOM 1697 N N . PHE A 1 218 ? 14.741 -2.208 0.640 1.00 96.69 218 PHE A N 1
ATOM 1698 C CA . PHE A 1 218 ? 14.407 -3.433 -0.070 1.00 96.69 218 PHE A CA 1
ATOM 1699 C C . PHE A 1 218 ? 15.258 -4.623 0.383 1.00 96.69 218 PHE A C 1
ATOM 1701 O O . PHE A 1 218 ? 16.488 -4.585 0.337 1.00 96.69 218 PHE A O 1
ATOM 1708 N N . VAL A 1 219 ? 14.597 -5.727 0.730 1.00 94.62 219 VAL A N 1
ATOM 1709 C CA . VAL A 1 219 ? 15.232 -6.977 1.154 1.00 94.62 219 VAL A CA 1
ATOM 1710 C C . VAL A 1 219 ? 14.866 -8.141 0.239 1.00 94.62 219 VAL A C 1
ATOM 1712 O O . VAL A 1 219 ? 13.751 -8.255 -0.266 1.00 94.62 219 VAL A O 1
ATOM 1715 N N . THR A 1 220 ? 15.810 -9.058 0.041 1.00 93.25 220 THR A N 1
ATOM 1716 C CA . THR A 1 220 ? 15.557 -10.351 -0.611 1.00 93.25 220 THR A CA 1
ATOM 1717 C C . THR A 1 220 ? 15.578 -11.440 0.455 1.00 93.25 220 THR A C 1
ATOM 1719 O O . THR A 1 220 ? 16.513 -11.506 1.249 1.00 93.25 220 THR A O 1
ATOM 1722 N N . VAL A 1 221 ? 14.548 -12.285 0.489 1.00 90.06 221 VAL A N 1
ATOM 1723 C CA . VAL A 1 221 ? 14.395 -13.360 1.474 1.00 90.06 221 VAL A CA 1
ATOM 1724 C C . VAL A 1 221 ? 14.797 -14.692 0.841 1.00 90.06 221 VAL A C 1
ATOM 1726 O O . VAL A 1 221 ? 14.162 -15.177 -0.094 1.00 90.06 221 VAL A O 1
ATOM 1729 N N . GLY A 1 222 ? 15.850 -15.307 1.378 1.00 83.81 222 GLY A N 1
ATOM 1730 C CA . GLY A 1 222 ? 16.436 -16.537 0.839 1.00 83.81 222 GLY A CA 1
ATOM 1731 C C . GLY A 1 222 ? 17.422 -16.294 -0.311 1.00 83.81 222 GLY A C 1
ATOM 1732 O O . GLY A 1 222 ? 17.708 -15.163 -0.690 1.00 83.81 222 GLY A O 1
ATOM 1733 N N . GLU A 1 223 ? 17.974 -17.377 -0.864 1.00 74.75 223 GLU A N 1
ATOM 1734 C CA . GLU A 1 223 ? 19.087 -17.318 -1.832 1.00 74.75 223 GLU A CA 1
ATOM 1735 C C . GLU A 1 223 ? 18.656 -17.444 -3.306 1.00 74.75 223 GLU A C 1
ATOM 1737 O O . GLU A 1 223 ? 19.485 -17.641 -4.199 1.00 74.75 223 GLU A O 1
ATOM 1742 N N . ARG A 1 224 ? 17.353 -17.347 -3.598 1.00 78.50 224 ARG A N 1
ATOM 1743 C CA . ARG A 1 224 ? 16.838 -17.511 -4.965 1.00 78.50 224 ARG A CA 1
ATOM 1744 C C . ARG A 1 224 ? 17.150 -16.274 -5.810 1.00 78.50 224 ARG A C 1
ATOM 1746 O O . ARG A 1 224 ? 16.734 -15.163 -5.491 1.00 78.50 224 ARG A O 1
ATOM 1753 N N . LYS A 1 225 ? 17.867 -16.474 -6.919 1.00 80.88 225 LYS A N 1
ATOM 1754 C CA . LYS A 1 225 ? 18.129 -15.418 -7.908 1.00 80.88 225 LYS A CA 1
ATOM 1755 C C . LYS A 1 225 ? 16.837 -15.005 -8.615 1.00 80.88 225 LYS A C 1
ATOM 1757 O O . LYS A 1 225 ? 15.982 -15.844 -8.877 1.00 80.88 225 LYS A O 1
ATOM 1762 N N . GLY A 1 226 ? 16.735 -13.723 -8.961 1.00 86.12 226 GLY A N 1
ATOM 1763 C CA . GLY A 1 226 ? 15.606 -13.181 -9.724 1.00 86.12 226 GLY A CA 1
ATOM 1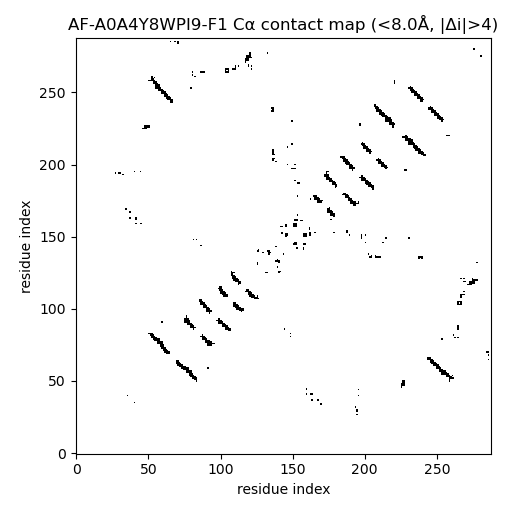764 C C . GLY A 1 226 ? 14.336 -12.935 -8.906 1.00 86.12 226 GLY A C 1
ATOM 1765 O O . GLY A 1 226 ? 13.299 -12.640 -9.494 1.00 86.12 226 GLY A O 1
ATOM 1766 N N . MET A 1 227 ? 14.392 -13.044 -7.576 1.00 91.19 227 MET A N 1
ATOM 1767 C CA . MET A 1 227 ? 13.274 -12.647 -6.720 1.00 91.19 227 MET A CA 1
ATOM 1768 C C . MET A 1 227 ? 13.151 -11.123 -6.677 1.00 91.19 227 MET A C 1
ATOM 1770 O O . MET A 1 227 ? 14.154 -10.430 -6.506 1.00 91.19 227 MET A O 1
ATOM 1774 N N . ARG A 1 228 ? 11.922 -10.609 -6.782 1.00 92.88 228 ARG A N 1
ATOM 1775 C CA . ARG A 1 228 ? 11.617 -9.189 -6.579 1.00 92.88 228 ARG A CA 1
ATOM 1776 C C . ARG A 1 228 ? 11.878 -8.826 -5.112 1.00 92.88 228 ARG A C 1
ATOM 1778 O O . ARG A 1 228 ? 11.237 -9.432 -4.251 1.00 92.88 228 ARG A O 1
ATOM 1785 N N . PRO A 1 229 ? 12.757 -7.858 -4.809 1.00 94.81 229 PRO A N 1
ATOM 1786 C CA . PRO A 1 229 ? 12.958 -7.395 -3.442 1.00 94.81 229 PRO A CA 1
ATOM 1787 C C . PRO A 1 229 ? 11.661 -6.880 -2.797 1.00 94.81 229 PRO A C 1
ATOM 1789 O O . PRO A 1 229 ? 10.829 -6.260 -3.459 1.00 94.81 229 PRO A O 1
ATOM 1792 N N . ILE A 1 230 ? 11.491 -7.145 -1.503 1.00 95.81 230 ILE A N 1
ATOM 1793 C CA . ILE A 1 230 ? 10.355 -6.701 -0.688 1.00 95.81 230 ILE A CA 1
ATOM 1794 C C . ILE A 1 230 ? 10.769 -5.413 0.034 1.00 95.81 230 ILE A C 1
ATOM 1796 O O . ILE A 1 230 ? 11.807 -5.438 0.694 1.00 95.81 230 ILE A O 1
ATOM 1800 N N . PRO A 1 231 ? 10.007 -4.310 -0.032 1.00 97.44 231 PRO A N 1
ATOM 1801 C CA . PRO A 1 231 ? 10.293 -3.133 0.782 1.00 97.44 231 PRO A CA 1
ATOM 1802 C C . PRO A 1 231 ? 10.054 -3.457 2.254 1.00 97.44 231 PRO A C 1
ATOM 1804 O O . PRO A 1 231 ? 8.966 -3.916 2.604 1.00 97.44 231 PRO A O 1
ATOM 1807 N N . SER A 1 232 ? 11.043 -3.222 3.118 1.00 97.94 232 SER A N 1
ATOM 1808 C CA . SER A 1 232 ? 10.816 -3.301 4.563 1.00 97.94 232 SER A CA 1
ATOM 1809 C C . SER A 1 232 ? 10.241 -2.011 5.141 1.00 97.94 232 SER A C 1
ATOM 1811 O O . SER A 1 232 ? 9.753 -2.025 6.263 1.00 97.94 232 SER A O 1
ATOM 1813 N N . THR A 1 233 ? 10.242 -0.921 4.377 1.00 98.12 233 THR A N 1
ATOM 1814 C CA . THR A 1 233 ? 9.659 0.360 4.777 1.00 98.12 233 THR A CA 1
ATOM 1815 C C . THR A 1 233 ? 8.604 0.768 3.758 1.00 98.12 233 THR A C 1
ATOM 1817 O O . THR A 1 233 ? 8.891 0.866 2.563 1.00 98.12 233 THR A O 1
ATOM 1820 N N . ILE A 1 234 ? 7.374 0.987 4.223 1.00 97.81 234 ILE A N 1
ATOM 1821 C CA . ILE A 1 234 ? 6.244 1.412 3.390 1.00 97.81 234 ILE A CA 1
ATOM 1822 C C . ILE A 1 234 ? 5.596 2.620 4.052 1.00 97.81 234 ILE A C 1
ATOM 1824 O O . ILE A 1 234 ? 5.143 2.525 5.191 1.00 97.81 234 ILE A O 1
ATOM 1828 N N . GLN A 1 235 ? 5.497 3.736 3.340 1.00 97.12 235 GLN A N 1
ATOM 1829 C CA . GLN A 1 235 ? 4.758 4.907 3.801 1.00 97.12 235 GLN A CA 1
ATOM 1830 C C . GLN A 1 235 ? 3.650 5.244 2.809 1.00 97.12 235 GLN A C 1
ATOM 1832 O O . GLN A 1 235 ? 3.836 5.175 1.597 1.00 97.12 235 GLN A O 1
ATOM 1837 N N . MET A 1 236 ? 2.486 5.601 3.337 1.00 94.25 236 MET A N 1
ATOM 1838 C CA . MET A 1 236 ? 1.353 6.118 2.585 1.00 94.25 236 MET A CA 1
ATOM 1839 C C . MET A 1 236 ? 0.950 7.448 3.196 1.00 94.25 236 MET A C 1
ATOM 1841 O O . MET A 1 236 ? 0.594 7.508 4.365 1.00 94.25 236 MET A O 1
ATOM 1845 N N . GLU A 1 237 ? 0.996 8.499 2.400 1.00 93.38 237 GLU A N 1
ATOM 1846 C CA . GLU A 1 237 ? 0.610 9.852 2.768 1.00 93.38 237 GLU A CA 1
ATOM 1847 C C . GLU A 1 237 ? -0.555 10.276 1.881 1.00 93.38 237 GLU A C 1
ATOM 1849 O O . GLU A 1 237 ? -0.539 10.048 0.674 1.00 93.38 237 GLU A O 1
ATOM 1854 N N . VAL A 1 238 ? -1.587 10.865 2.468 1.00 90.25 238 VAL A N 1
ATOM 1855 C CA . VAL A 1 238 ? -2.776 11.317 1.753 1.00 90.25 238 VAL A CA 1
ATOM 1856 C C . VAL A 1 238 ? -3.143 12.705 2.245 1.00 90.25 238 VAL A C 1
ATOM 1858 O O . VAL A 1 238 ? -3.369 12.910 3.437 1.00 90.25 238 VAL A O 1
ATOM 1861 N N . LYS A 1 239 ? -3.225 13.656 1.318 1.00 89.69 239 LYS A N 1
ATOM 1862 C CA . LYS A 1 239 ? -3.556 15.059 1.577 1.00 89.69 239 LYS A CA 1
ATOM 1863 C C . LYS A 1 239 ? -4.762 15.453 0.749 1.00 89.69 239 LYS A C 1
ATOM 1865 O O . LYS A 1 239 ? -4.726 15.358 -0.476 1.00 89.69 239 LYS A O 1
ATOM 1870 N N . SER A 1 240 ? -5.826 15.918 1.394 1.00 86.56 240 SER A N 1
ATOM 1871 C CA . SER A 1 240 ? -6.973 16.484 0.685 1.00 86.56 240 SER A CA 1
ATOM 1872 C C . SER A 1 240 ? -6.816 17.990 0.480 1.00 86.56 240 SER A C 1
ATOM 1874 O O . SER A 1 240 ? -6.176 18.682 1.266 1.00 86.56 240 SER A O 1
ATOM 1876 N N . THR A 1 241 ? -7.430 18.518 -0.575 1.00 83.25 241 THR A N 1
ATOM 1877 C CA . THR A 1 241 ? -7.454 19.962 -0.865 1.00 83.25 241 THR A CA 1
ATOM 1878 C C . THR A 1 241 ? -8.777 20.598 -0.439 1.00 83.25 241 THR A C 1
ATOM 1880 O O . THR A 1 241 ? -9.818 19.948 -0.510 1.00 83.25 241 THR A O 1
ATOM 1883 N N . GLY A 1 242 ? -8.763 21.883 -0.070 1.00 79.38 242 GLY A N 1
ATOM 1884 C CA . GLY A 1 242 ? -9.965 22.673 0.239 1.00 79.38 242 GLY A CA 1
ATOM 1885 C C . GLY A 1 242 ? -9.978 23.245 1.660 1.00 79.38 242 GLY A C 1
ATOM 1886 O O . GLY A 1 242 ? -9.002 23.126 2.391 1.00 79.38 242 GLY A O 1
ATOM 1887 N N . ALA A 1 243 ? -11.094 23.871 2.050 1.00 69.12 243 ALA A N 1
ATOM 1888 C CA . ALA A 1 243 ? -11.235 24.567 3.338 1.00 69.12 243 ALA A CA 1
ATOM 1889 C C . ALA A 1 243 ? -11.167 23.642 4.571 1.00 69.12 243 ALA A C 1
ATOM 1891 O O . ALA A 1 243 ? -10.851 24.099 5.662 1.00 69.12 243 ALA A O 1
ATOM 1892 N N . SER A 1 244 ? -11.434 22.346 4.391 1.00 72.19 244 SER A N 1
ATOM 1893 C CA . SER A 1 244 ? -11.303 21.306 5.421 1.00 72.19 244 SER A CA 1
ATOM 1894 C C . SER A 1 244 ? -10.252 20.278 4.999 1.00 72.19 244 SER A C 1
ATOM 1896 O O . SER A 1 244 ? -10.522 19.076 4.995 1.00 72.19 244 SER A O 1
ATOM 1898 N N . ALA A 1 245 ? -9.097 20.763 4.530 1.00 78.12 245 ALA A N 1
ATOM 1899 C CA . ALA A 1 245 ? -7.965 19.922 4.164 1.00 78.12 245 ALA A CA 1
ATOM 1900 C C . ALA A 1 245 ? -7.597 19.002 5.335 1.00 78.12 245 ALA A C 1
ATOM 1902 O O . ALA A 1 245 ? -7.503 19.440 6.477 1.00 78.12 245 ALA A O 1
ATOM 1903 N N . LYS A 1 246 ? -7.432 17.720 5.033 1.00 82.31 246 LYS A N 1
ATOM 1904 C CA . LYS A 1 246 ? -7.051 16.675 5.975 1.00 82.31 246 LYS A CA 1
ATOM 1905 C C . LYS A 1 246 ? -5.765 16.050 5.485 1.00 82.31 246 LYS A C 1
ATOM 1907 O O . LYS A 1 246 ? -5.550 15.928 4.274 1.00 82.31 246 LYS A O 1
ATOM 1912 N N . HIS A 1 247 ? -4.952 15.604 6.423 1.00 87.94 247 HIS A N 1
ATOM 1913 C CA . HIS A 1 247 ? -3.696 14.945 6.126 1.00 87.94 247 HIS A CA 1
ATOM 1914 C C . HIS A 1 247 ? -3.611 13.657 6.936 1.00 87.94 247 HIS A C 1
ATOM 1916 O O . HIS A 1 247 ? -3.823 13.662 8.140 1.00 87.94 247 HIS A O 1
ATOM 1922 N N . ALA A 1 248 ? -3.334 12.539 6.278 1.00 87.69 248 ALA A N 1
ATOM 1923 C CA . ALA A 1 248 ? -3.104 11.265 6.936 1.00 87.69 248 ALA A CA 1
ATOM 1924 C C . ALA A 1 248 ? -1.802 10.659 6.425 1.00 87.69 248 ALA A C 1
ATOM 1926 O O . ALA A 1 248 ? -1.555 10.643 5.223 1.00 87.69 248 ALA A O 1
ATOM 1927 N N . MET A 1 249 ? -0.995 10.124 7.330 1.00 92.25 249 MET A N 1
ATOM 1928 C CA . MET A 1 249 ? 0.221 9.399 7.010 1.00 92.25 249 MET A CA 1
ATOM 1929 C C . MET A 1 249 ? 0.256 8.094 7.798 1.00 92.25 249 MET A C 1
ATOM 1931 O O . MET A 1 249 ? 0.093 8.081 9.015 1.00 92.25 249 MET A O 1
ATOM 1935 N N . ILE A 1 250 ? 0.493 6.990 7.103 1.00 92.75 250 ILE A N 1
ATOM 1936 C CA . ILE A 1 250 ? 0.702 5.668 7.685 1.00 92.75 250 ILE A CA 1
ATOM 1937 C C . ILE A 1 250 ? 2.104 5.224 7.309 1.00 92.75 250 ILE A C 1
ATOM 1939 O O . ILE A 1 250 ? 2.482 5.283 6.142 1.00 92.75 250 ILE A O 1
ATOM 1943 N N . HIS A 1 251 ? 2.861 4.756 8.289 1.00 96.62 251 HIS A N 1
ATOM 1944 C CA . HIS A 1 251 ? 4.194 4.216 8.099 1.00 96.62 251 HIS A CA 1
ATOM 1945 C C . HIS A 1 251 ? 4.265 2.802 8.674 1.00 96.62 251 HIS A C 1
ATOM 1947 O O . HIS A 1 251 ? 3.933 2.572 9.836 1.00 96.62 251 HIS A O 1
ATOM 1953 N N . PHE A 1 252 ? 4.706 1.860 7.850 1.00 97.00 252 PHE A N 1
ATOM 1954 C CA . PHE A 1 252 ? 4.950 0.473 8.202 1.00 97.00 252 PHE A CA 1
ATOM 1955 C C . PHE A 1 252 ? 6.451 0.198 8.148 1.00 97.00 252 PHE A C 1
ATOM 1957 O O . PHE A 1 252 ? 7.073 0.348 7.097 1.00 97.00 252 PHE A O 1
ATOM 1964 N N . SER A 1 253 ? 7.000 -0.273 9.265 1.00 97.69 253 SER A N 1
ATOM 1965 C CA . SER A 1 253 ? 8.337 -0.857 9.342 1.00 97.69 253 SER A CA 1
ATOM 1966 C C . SER A 1 253 ? 8.196 -2.367 9.509 1.00 97.69 253 SER A C 1
ATOM 1968 O O . SER A 1 253 ? 7.718 -2.839 10.543 1.00 97.69 253 SER A O 1
ATOM 1970 N N . LEU A 1 254 ? 8.540 -3.123 8.469 1.00 97.12 254 LEU A N 1
ATOM 1971 C CA . LEU A 1 254 ? 8.482 -4.579 8.422 1.00 97.12 254 LEU A CA 1
ATOM 1972 C C . LEU A 1 254 ? 9.819 -5.173 8.870 1.00 97.12 254 LEU A C 1
ATOM 1974 O O . LEU A 1 254 ? 10.864 -5.004 8.255 1.00 97.12 254 LEU A O 1
ATOM 1978 N N . GLU A 1 255 ? 9.757 -5.973 9.917 1.00 95.44 255 GLU A N 1
ATOM 1979 C CA . GLU A 1 255 ? 10.861 -6.724 10.486 1.00 95.44 255 GLU A CA 1
ATOM 1980 C C . GLU A 1 255 ? 10.584 -8.229 10.409 1.00 95.44 255 GLU A C 1
ATOM 1982 O O . GLU A 1 255 ? 9.439 -8.689 10.399 1.00 95.44 255 GLU A O 1
ATOM 1987 N N . ARG A 1 256 ? 11.650 -9.035 10.457 1.00 94.38 256 ARG A N 1
ATOM 1988 C CA . ARG A 1 256 ? 11.554 -10.508 10.518 1.00 94.38 256 ARG A CA 1
ATOM 1989 C C . ARG A 1 256 ? 10.646 -11.070 9.414 1.00 94.38 256 ARG A C 1
ATOM 1991 O O . ARG A 1 256 ? 9.745 -11.862 9.691 1.00 94.38 256 ARG A O 1
ATOM 1998 N N . ILE A 1 257 ? 10.874 -10.608 8.186 1.00 95.50 257 ILE A N 1
ATOM 1999 C CA . ILE A 1 257 ? 10.090 -11.009 7.021 1.00 95.50 257 ILE A CA 1
ATOM 2000 C C . ILE A 1 257 ? 10.310 -12.505 6.743 1.00 95.50 257 ILE A C 1
ATOM 2002 O O . ILE A 1 257 ? 11.446 -12.965 6.638 1.00 95.50 257 ILE A O 1
ATOM 2006 N N . ASP A 1 258 ? 9.215 -13.247 6.602 1.00 93.56 258 ASP A N 1
ATOM 2007 C CA . ASP A 1 258 ? 9.170 -14.669 6.254 1.00 93.56 258 ASP A CA 1
ATOM 2008 C C . ASP A 1 258 ? 8.200 -14.881 5.087 1.00 93.56 258 ASP A C 1
ATOM 2010 O O . ASP A 1 258 ? 7.096 -14.344 5.058 1.00 93.56 258 ASP A O 1
ATOM 2014 N N . THR A 1 259 ? 8.604 -15.683 4.110 1.00 92.38 259 THR A N 1
ATOM 2015 C CA . THR A 1 259 ? 7.864 -15.900 2.860 1.00 92.38 259 THR A CA 1
ATOM 2016 C C . THR A 1 259 ? 7.317 -17.321 2.722 1.00 92.38 259 THR A C 1
ATOM 2018 O O . THR A 1 259 ? 6.806 -17.693 1.668 1.00 92.38 259 THR A O 1
ATOM 2021 N N . THR A 1 260 ? 7.416 -18.129 3.782 1.00 84.38 260 THR A N 1
ATOM 2022 C CA . THR A 1 260 ? 7.097 -19.565 3.741 1.00 84.38 260 THR A CA 1
ATOM 2023 C C . THR A 1 260 ? 5.768 -19.926 4.398 1.00 84.38 260 THR A C 1
ATOM 2025 O O . THR A 1 260 ? 5.109 -20.877 3.976 1.00 84.38 260 THR A O 1
ATOM 2028 N N . LYS A 1 261 ? 5.352 -19.185 5.429 1.00 81.19 261 LYS A N 1
ATOM 2029 C CA . LYS A 1 261 ? 4.202 -19.558 6.254 1.00 81.19 261 LYS A CA 1
ATOM 2030 C C . LYS A 1 261 ? 2.882 -19.038 5.682 1.00 81.19 261 LYS A C 1
ATOM 2032 O O . LYS A 1 261 ? 2.587 -17.853 5.777 1.00 81.19 261 LYS A O 1
ATOM 2037 N N . ALA A 1 262 ? 2.059 -19.922 5.131 1.00 78.25 262 ALA A N 1
ATOM 2038 C CA . ALA A 1 262 ? 0.687 -19.573 4.772 1.00 78.25 262 ALA A CA 1
ATOM 2039 C C . ALA A 1 262 ? -0.199 -19.438 6.023 1.00 78.25 262 ALA A C 1
ATOM 2041 O O . ALA A 1 262 ? -0.058 -20.202 6.981 1.00 78.25 262 ALA A O 1
ATOM 2042 N N . GLN A 1 263 ? -1.128 -18.488 5.992 1.00 81.94 263 GLN A N 1
ATOM 2043 C CA . GLN A 1 263 ? -2.280 -18.413 6.889 1.00 81.94 263 GLN A CA 1
ATOM 2044 C C . GLN A 1 263 ? -3.467 -17.879 6.083 1.00 81.94 263 GLN A C 1
ATOM 2046 O O . GLN A 1 263 ? -3.270 -17.152 5.120 1.00 81.94 263 GLN A O 1
ATOM 2051 N N . GLU A 1 264 ? -4.699 -18.224 6.435 1.00 77.19 264 GLU A N 1
ATOM 2052 C CA . GLU A 1 264 ? -5.845 -17.677 5.704 1.00 77.19 264 GLU A CA 1
ATOM 2053 C C . GLU A 1 264 ? -6.143 -16.245 6.158 1.00 77.19 264 GLU A C 1
ATOM 2055 O O . GLU A 1 264 ? -6.269 -15.979 7.356 1.00 77.19 264 GLU A O 1
ATOM 2060 N N . VAL A 1 265 ? -6.294 -15.323 5.199 1.00 83.81 265 VAL A N 1
ATOM 2061 C CA . VAL A 1 265 ? -6.901 -14.014 5.475 1.00 83.81 265 VAL A CA 1
ATOM 2062 C C . VAL A 1 265 ? -8.380 -14.249 5.746 1.00 83.81 265 VAL A C 1
ATOM 2064 O O . VAL A 1 265 ? -9.130 -14.618 4.845 1.00 83.81 265 VAL A O 1
ATOM 2067 N N . SER A 1 266 ? -8.806 -14.038 6.988 1.00 85.56 266 SER A N 1
ATOM 2068 C CA . SER A 1 266 ? -10.207 -14.205 7.365 1.00 85.56 266 SER A CA 1
ATOM 2069 C C . SER A 1 266 ? -10.928 -12.863 7.368 1.00 85.56 266 SER A C 1
ATOM 2071 O O . SER A 1 266 ? -10.604 -11.975 8.155 1.00 85.56 266 SER A O 1
ATOM 2073 N N . THR A 1 267 ? -11.962 -12.747 6.538 1.00 89.06 267 THR A N 1
ATOM 2074 C CA . THR A 1 267 ? -12.941 -11.648 6.575 1.00 89.06 267 THR A CA 1
ATOM 2075 C C . THR A 1 267 ? -14.212 -12.045 7.329 1.00 89.06 267 THR A C 1
ATOM 2077 O O . THR A 1 267 ? -15.254 -11.412 7.187 1.00 89.06 267 THR A O 1
ATOM 2080 N N . THR A 1 268 ? -14.147 -13.088 8.166 1.00 91.94 268 THR A N 1
ATOM 2081 C CA . THR A 1 268 ? -15.278 -13.505 9.005 1.00 91.94 268 THR A CA 1
ATOM 2082 C C . THR A 1 268 ? -15.354 -12.636 10.265 1.00 91.94 268 THR A C 1
ATOM 2084 O O . THR A 1 268 ? -14.387 -12.612 11.037 1.00 91.94 268 THR A O 1
ATOM 2087 N N . PRO A 1 269 ? -16.480 -11.941 10.516 1.00 92.19 269 PRO A N 1
ATOM 2088 C CA . PRO A 1 269 ? -16.660 -11.171 11.739 1.00 92.19 269 PRO A CA 1
ATOM 2089 C C . PRO A 1 269 ? -16.568 -12.044 12.999 1.00 92.19 269 PRO A C 1
ATOM 2091 O O . PRO A 1 269 ? -17.103 -13.157 13.010 1.00 92.19 269 PRO A O 1
ATOM 2094 N N . PRO A 1 270 ? -15.933 -11.562 14.082 1.00 91.31 270 PRO A N 1
ATOM 2095 C CA . PRO A 1 270 ? -15.920 -12.278 15.351 1.00 91.31 270 PRO A CA 1
ATOM 2096 C C . PRO A 1 270 ? -17.327 -12.389 15.956 1.00 91.31 270 PRO A C 1
ATOM 2098 O O . PRO A 1 270 ? -18.110 -11.439 15.935 1.00 91.31 270 PRO A O 1
ATOM 2101 N N . SER A 1 271 ? -17.637 -13.536 16.558 1.00 92.69 271 SER A N 1
ATOM 2102 C CA . SER A 1 271 ? -18.894 -13.732 17.286 1.00 92.69 271 SER A CA 1
ATOM 2103 C C . SER A 1 271 ? -18.972 -12.834 18.524 1.00 92.69 271 SER A C 1
ATOM 2105 O O . SER A 1 271 ? -18.009 -12.759 19.288 1.00 92.69 271 SER A O 1
ATOM 2107 N N . GLY A 1 272 ? -20.134 -12.222 18.762 1.00 92.19 272 GLY A N 1
ATOM 2108 C CA . GLY A 1 272 ? -20.390 -11.388 19.943 1.00 92.19 272 GLY A CA 1
ATOM 2109 C C . GLY A 1 272 ? -19.845 -9.960 19.860 1.00 92.19 272 GLY A C 1
ATOM 2110 O O . GLY A 1 272 ? -19.924 -9.241 20.847 1.00 92.19 272 GLY A O 1
ATOM 2111 N N . TYR A 1 273 ? -19.296 -9.549 18.712 1.00 94.50 273 TYR A N 1
ATOM 2112 C CA . TYR A 1 273 ? -18.860 -8.172 18.482 1.00 94.50 273 TYR A CA 1
ATOM 2113 C C . TYR A 1 273 ? -20.000 -7.363 17.851 1.00 94.50 273 TYR A C 1
ATOM 2115 O O . TYR A 1 273 ? -20.828 -7.908 17.118 1.00 94.50 273 TYR A O 1
ATOM 2123 N N . ASN A 1 274 ? -20.022 -6.057 18.103 1.00 94.62 274 ASN A N 1
ATOM 2124 C CA . ASN A 1 274 ? -21.014 -5.150 17.537 1.00 94.62 274 ASN A CA 1
ATOM 2125 C C . ASN A 1 274 ? -20.605 -4.711 16.128 1.00 94.62 274 ASN A C 1
ATOM 2127 O O . ASN A 1 274 ? -19.480 -4.254 15.926 1.00 94.62 274 ASN A O 1
ATOM 2131 N N . ASN A 1 275 ? -21.520 -4.823 15.163 1.00 94.50 275 ASN A N 1
ATOM 2132 C CA . ASN A 1 275 ? -21.315 -4.238 13.840 1.00 94.50 275 ASN A CA 1
ATOM 2133 C C . ASN A 1 275 ? -21.489 -2.719 13.930 1.00 94.50 275 ASN A C 1
ATOM 2135 O O . ASN A 1 275 ? -22.508 -2.255 14.442 1.00 94.50 275 ASN A O 1
ATOM 2139 N N . VAL A 1 276 ? -20.523 -1.967 13.421 1.00 90.75 276 VAL A N 1
ATOM 2140 C CA . VAL A 1 276 ? -20.529 -0.501 13.409 1.00 90.75 276 VAL A CA 1
ATOM 2141 C C . VAL A 1 276 ? -20.334 0.024 11.995 1.00 90.75 276 VAL A C 1
ATOM 2143 O O . VAL A 1 276 ? -19.896 -0.699 11.100 1.00 90.75 276 VAL A O 1
ATOM 2146 N N . THR A 1 277 ? -20.657 1.295 11.777 1.00 85.25 277 THR A N 1
ATOM 2147 C CA . THR A 1 277 ? -20.379 1.972 10.509 1.00 85.25 277 THR A CA 1
ATOM 2148 C C . THR A 1 277 ? -18.944 2.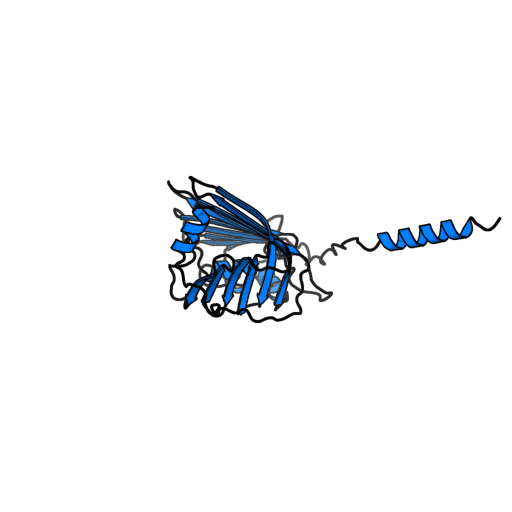505 10.474 1.00 85.25 277 THR A C 1
ATOM 2150 O O . THR A 1 277 ? -18.280 2.650 11.500 1.00 85.25 277 THR A O 1
ATOM 2153 N N . LEU A 1 278 ? -18.447 2.835 9.279 1.00 74.81 278 LEU A N 1
ATOM 2154 C CA . LEU A 1 278 ? -17.150 3.504 9.148 1.00 74.81 278 LEU A CA 1
ATOM 2155 C C . LEU A 1 278 ? -17.159 4.889 9.822 1.00 74.81 278 LEU A C 1
ATOM 2157 O O . LEU A 1 278 ? -16.148 5.310 10.379 1.00 74.81 278 LEU A O 1
ATOM 2161 N N . GLU A 1 279 ? -18.303 5.576 9.804 1.00 75.25 279 GLU A N 1
ATOM 2162 C CA . GLU A 1 279 ? -18.486 6.867 10.471 1.00 75.25 279 GLU A CA 1
ATOM 2163 C C . GLU A 1 279 ? -18.356 6.739 11.993 1.00 75.25 279 GLU A C 1
ATOM 2165 O O . GLU A 1 279 ? -17.677 7.554 12.614 1.00 75.25 279 GLU A O 1
ATOM 2170 N N . ASP A 1 280 ? -18.904 5.676 12.587 1.00 79.00 280 ASP A N 1
ATOM 2171 C CA . ASP A 1 280 ? -18.729 5.389 14.015 1.00 79.00 280 ASP A CA 1
ATOM 2172 C C . ASP A 1 280 ? -17.247 5.219 14.371 1.00 79.00 280 ASP A C 1
ATOM 2174 O O . ASP A 1 280 ? -16.772 5.790 15.352 1.00 79.00 280 ASP A O 1
ATOM 2178 N N . ILE A 1 281 ? -16.492 4.495 13.539 1.00 73.38 281 ILE A N 1
ATOM 2179 C CA . ILE A 1 281 ? -15.050 4.291 13.736 1.00 73.38 281 ILE A CA 1
ATOM 2180 C C . ILE A 1 281 ? -14.298 5.623 13.658 1.00 73.38 281 ILE A C 1
ATOM 2182 O O . ILE A 1 281 ? -13.489 5.922 14.535 1.00 73.38 281 ILE A O 1
ATOM 2186 N N . ILE A 1 282 ? -14.585 6.451 12.650 1.00 69.31 282 ILE A N 1
ATOM 2187 C CA . ILE A 1 282 ? -13.968 7.778 12.501 1.00 69.31 282 ILE A CA 1
ATOM 2188 C C . ILE A 1 282 ? -14.298 8.669 13.707 1.00 69.31 282 ILE A C 1
ATOM 2190 O O . ILE A 1 282 ? -13.414 9.341 14.237 1.00 69.31 282 ILE A O 1
ATOM 2194 N N . ASN A 1 283 ? -15.545 8.643 14.178 1.00 70.56 283 ASN A N 1
ATOM 2195 C CA . ASN A 1 283 ? -15.997 9.415 15.334 1.00 70.56 283 ASN A CA 1
ATOM 2196 C C . ASN A 1 283 ? -15.358 8.966 16.652 1.00 70.56 283 ASN A C 1
ATOM 2198 O O . ASN A 1 283 ? -15.217 9.773 17.570 1.00 70.56 283 ASN A O 1
ATOM 2202 N N . ILE A 1 284 ? -14.995 7.690 16.779 1.00 72.56 284 ILE A N 1
ATOM 2203 C CA . ILE A 1 284 ? -14.240 7.190 17.932 1.00 72.56 284 ILE A CA 1
ATOM 2204 C C . ILE A 1 284 ? -12.789 7.664 17.844 1.00 72.56 284 ILE A C 1
ATOM 2206 O O . ILE A 1 284 ? -12.266 8.203 18.818 1.00 72.56 284 ILE A O 1
ATOM 2210 N N . LEU A 1 285 ? -12.159 7.531 16.673 1.00 66.00 285 LEU A N 1
ATOM 2211 C CA . LEU A 1 285 ? -10.770 7.945 16.461 1.00 66.00 285 LEU A CA 1
ATOM 2212 C C . LEU A 1 285 ? -10.561 9.457 16.632 1.00 66.00 285 LEU A C 1
ATOM 2214 O O . LEU A 1 285 ? -9.495 9.861 17.077 1.00 66.00 285 LEU A O 1
ATOM 2218 N N . SER A 1 286 ? -11.558 10.291 16.323 1.00 61.88 286 SER A N 1
ATOM 2219 C CA . SER A 1 286 ? -11.486 11.752 16.509 1.00 61.88 286 SER A CA 1
ATOM 2220 C C . SER A 1 286 ? -11.671 12.214 17.965 1.00 61.88 286 SER A C 1
ATOM 2222 O O . SER A 1 286 ? -11.480 13.394 18.289 1.00 61.88 286 SER A O 1
ATOM 2224 N N . LYS A 1 287 ? -12.084 11.307 18.857 1.00 65.62 287 LYS A N 1
ATOM 2225 C CA . LYS A 1 287 ? -12.261 11.570 20.294 1.00 65.62 287 LYS A CA 1
ATOM 2226 C C . LYS A 1 287 ? -11.070 11.134 21.146 1.00 65.62 287 LYS A C 1
ATOM 2228 O O . LYS A 1 287 ? -11.022 11.560 22.300 1.00 65.62 287 LYS A O 1
ATOM 2233 N N . LEU A 1 288 ? -10.175 10.309 20.599 1.00 59.12 288 LEU A N 1
ATOM 2234 C CA . LEU A 1 288 ? -8.861 10.020 21.184 1.00 59.12 288 LEU A CA 1
ATOM 2235 C C . LEU A 1 288 ? -8.000 11.290 21.218 1.00 59.12 288 LEU A C 1
ATOM 2237 O O . LEU A 1 288 ? -7.180 11.378 22.156 1.00 59.12 288 LEU A O 1
#

pLDDT: mean 82.61, std 18.32, range [28.91, 98.56]

Nearest PDB structures (foldseek):
  1iwm-assembly1_A  TM=6.109E-01  e=1.156E-06  Escherichia coli
  3wjv-assembly1_A  TM=6.008E-01  e=1.284E-06  Escherichia coli DH1
  3buu-assembly2_B  TM=5.658E-01  e=1.284E-06  Nitrosomonas europaea ATCC 19718
  3wju-assembly1_A  TM=5.846E-01  e=5.071E-06  Escherichia coli DH1
  7a0q-assembly1_A  TM=2.064E-01  e=4.715E-02  Fusarium vanettenii 77-13-4

Secondary structure (DSSP, 8-state):
--SSHHHHHHHHHHHHHSSS------------S----HHHHHHHHHHSBPPSEEEEEEEEEEEE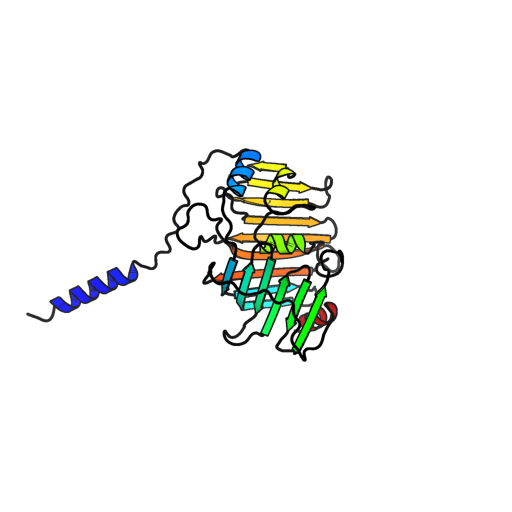E-SS-EEEEEEEEEEEEEETTTEEEEEE-SBTTB--EEEEEETTEEEEEETTTTEEEEEE-TTTSTTSS-TGGG--HHHHHHHHTT--B-SS-BGGGGGGSSEEEEETTEEEEEEESSTTS-EEEEEEETT--EEEEEEEETTTEEEEEEEEEEE--SS-TTBPPEEEEEEEEEEE-STT--EEEEEEEEEEEESS-------PPPTTPEE--HHHHHHHHTT-

Radius of gyration: 22.36 Å; Cα contacts (8 Å, |Δi|>4): 564; chains: 1; bounding box: 76×46×57 Å

Organism: NCBI:txid28114

InterPro domains:
  IPR025634 Protein of unknown function DUF4292 [PF14125] (82-275)